Protein AF-J5JAX1-F1 (afdb_monomer)

pLDDT: mean 74.14, std 17.65, range [27.25, 94.75]

Sequence (200 aa):
MTKVYQEEYRRRMHNEELERQLNGMVIEEKTEPAVEHQLPERSSLQNILCDFRTDMSLKDITARKIRAIDIMVRLAACREVRQPRATPSQEASRESSPEMAESKLVLKPEPFENFPLLLGKTQCIFCVGDVRLTRAARMRKFKRVSHMMDHVENVHLRHEKGNARFVCRHPECQHLGDFLTSLDHFKNHVQTVHGVKLRE

Radius of gyration: 25.81 Å; Cα contacts (8 Å, |Δi|>4): 141; chains: 1; bounding box: 70×49×59 Å

Mean predicted aligned error: 16.44 Å

Secondary structure (DSSP, 8-state):
--HHHHHHHHHHHHHHHHHHHHTT------PPPP---SSHHHHHHHHHHS-------HHHHHHHHHHHHHHHHHHHHS-----------------------------PPPP-----SS--TTB-HHHHH-TTS-HHHHTPBPSSHHHHHHHIIIIIITT--S---B---STTTGGG-S-B-SHHHHHHHHHHHH------

Solvent-accessible surface area (backbone atoms only — not comparable to full-atom values): 12651 Å² total; per-residue (Å²): 137,55,71,67,58,56,53,53,50,53,52,45,69,63,42,54,59,55,51,39,59,74,70,64,57,78,74,78,80,71,77,76,76,83,83,82,61,94,46,69,48,52,51,54,41,46,61,58,73,72,52,79,81,77,94,63,55,75,66,56,53,49,53,50,52,51,53,48,50,57,35,50,55,54,44,69,59,42,52,86,76,84,68,80,77,74,74,84,72,88,77,78,90,77,92,75,86,80,86,85,78,90,73,84,88,73,84,66,84,76,71,86,78,84,70,68,65,64,44,57,70,26,45,47,65,65,43,53,28,35,83,34,37,50,71,70,63,20,68,41,70,43,98,39,50,66,62,34,49,54,43,44,46,64,71,67,46,66,80,62,78,86,78,71,78,42,56,59,48,35,79,90,42,48,85,61,48,78,72,30,90,41,72,65,52,40,45,49,46,38,31,73,61,22,54,32,82,69,84,132

Organism: Beauveria bassiana (strain ARSEF 2860) (NCBI:txid655819)

Structure (mmCIF, N/CA/C/O backbone):
data_AF-J5JAX1-F1
#
_entry.id   AF-J5JAX1-F1
#
loop_
_atom_site.group_PDB
_atom_site.id
_atom_site.type_symbol
_atom_site.label_atom_id
_atom_site.label_alt_id
_atom_site.label_comp_id
_atom_site.label_asym_id
_atom_site.label_entity_id
_atom_site.label_seq_id
_atom_site.pdbx_PDB_ins_code
_atom_site.Cartn_x
_atom_site.Cartn_y
_atom_site.Cartn_z
_atom_site.occupancy
_atom_site.B_iso_or_equiv
_atom_site.auth_seq_id
_atom_site.auth_comp_id
_atom_site.auth_asym_id
_atom_site.auth_atom_id
_atom_site.pdbx_PDB_model_num
ATOM 1 N N . MET A 1 1 ? 42.105 -8.609 25.574 1.00 56.97 1 MET A N 1
ATOM 2 C CA . MET A 1 1 ? 42.322 -8.242 24.156 1.00 56.97 1 MET A CA 1
ATOM 3 C C . MET A 1 1 ? 43.360 -7.130 24.100 1.00 56.97 1 MET A C 1
ATOM 5 O O . MET A 1 1 ? 43.046 -5.998 24.439 1.00 56.97 1 MET A O 1
ATOM 9 N N . THR A 1 2 ? 44.610 -7.464 23.791 1.00 81.56 2 THR A N 1
ATOM 10 C CA . THR A 1 2 ? 45.756 -6.536 23.754 1.00 81.56 2 THR A CA 1
ATOM 11 C C . THR A 1 2 ? 45.801 -5.758 22.434 1.00 81.56 2 THR A C 1
ATOM 13 O O . THR A 1 2 ? 45.350 -6.259 21.407 1.00 81.56 2 THR A O 1
ATOM 16 N N . LYS A 1 3 ? 46.352 -4.534 22.438 1.00 82.56 3 LYS A N 1
ATOM 17 C CA . LYS A 1 3 ? 46.471 -3.688 21.228 1.00 82.56 3 LYS A CA 1
ATOM 18 C C . LYS A 1 3 ? 47.211 -4.393 20.083 1.00 82.56 3 LYS A C 1
ATOM 20 O O . LYS A 1 3 ? 46.781 -4.303 18.941 1.00 82.56 3 LYS A O 1
ATOM 25 N N . VAL A 1 4 ? 48.233 -5.178 20.423 1.00 84.00 4 VAL A N 1
ATOM 26 C CA . VAL A 1 4 ? 49.004 -6.013 19.487 1.00 84.00 4 VAL A CA 1
ATOM 27 C C . VAL A 1 4 ? 48.097 -6.982 18.722 1.00 84.00 4 VAL A C 1
ATOM 29 O O . VAL A 1 4 ? 48.119 -7.014 17.498 1.00 84.00 4 VA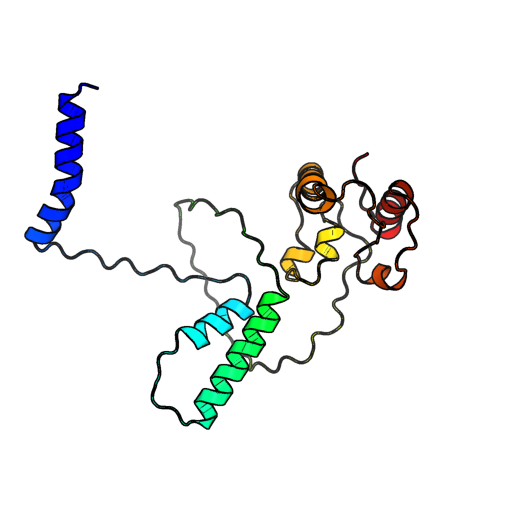L A O 1
ATOM 32 N N . TYR A 1 5 ? 47.200 -7.678 19.427 1.00 84.00 5 TYR A N 1
ATOM 33 C CA . TYR A 1 5 ? 46.251 -8.603 18.804 1.00 84.00 5 TYR A CA 1
ATOM 34 C C . TYR A 1 5 ? 45.292 -7.893 17.834 1.00 84.00 5 TYR A C 1
ATOM 36 O O . TYR A 1 5 ? 44.957 -8.427 16.781 1.00 84.00 5 TYR A O 1
ATOM 44 N N . GLN A 1 6 ? 44.850 -6.673 18.161 1.00 82.38 6 GLN A N 1
ATOM 45 C CA . GLN A 1 6 ? 43.966 -5.898 17.282 1.00 82.38 6 GLN A CA 1
ATOM 46 C C . GLN A 1 6 ? 44.678 -5.441 16.005 1.00 82.38 6 GLN A C 1
ATOM 48 O O . GLN A 1 6 ? 44.071 -5.438 14.935 1.00 82.38 6 GLN A O 1
ATOM 53 N N . GLU A 1 7 ? 45.947 -5.052 16.104 1.00 85.06 7 GLU A N 1
ATOM 54 C CA . GLU A 1 7 ? 46.754 -4.643 14.952 1.00 85.06 7 GLU A CA 1
ATOM 55 C C . GLU A 1 7 ? 47.091 -5.828 14.044 1.00 85.06 7 GLU A C 1
ATOM 57 O O . GLU A 1 7 ? 46.925 -5.729 12.827 1.00 85.06 7 GLU A O 1
ATOM 62 N N . GLU A 1 8 ? 47.467 -6.970 14.619 1.00 84.69 8 GLU A N 1
ATOM 63 C CA . GLU A 1 8 ? 47.686 -8.215 13.876 1.00 84.69 8 GLU A CA 1
ATOM 64 C C . GLU A 1 8 ? 46.409 -8.691 13.181 1.00 84.69 8 GLU A C 1
ATOM 66 O O . GLU A 1 8 ? 46.440 -9.066 12.010 1.00 84.69 8 GLU A O 1
ATOM 71 N N . TYR A 1 9 ? 45.265 -8.622 13.866 1.00 81.56 9 TYR A N 1
ATOM 72 C CA . TYR A 1 9 ? 43.974 -8.970 13.279 1.00 81.56 9 TYR A CA 1
ATOM 73 C C . TYR A 1 9 ? 43.612 -8.059 12.097 1.00 81.56 9 TYR A C 1
ATOM 75 O O . TYR A 1 9 ? 43.197 -8.549 11.049 1.00 81.56 9 TYR A O 1
ATOM 83 N N . ARG A 1 10 ? 43.814 -6.738 12.223 1.00 82.38 10 ARG A N 1
ATOM 84 C CA . ARG A 1 10 ? 43.559 -5.785 11.128 1.00 82.38 10 ARG A CA 1
ATOM 85 C C . ARG A 1 10 ? 44.456 -6.037 9.917 1.00 82.38 10 ARG A C 1
ATOM 87 O O . ARG A 1 10 ? 43.963 -5.975 8.795 1.00 82.38 10 ARG A O 1
ATOM 94 N N . ARG A 1 11 ? 45.743 -6.336 10.134 1.00 82.69 11 ARG A N 1
ATOM 95 C CA . ARG A 1 11 ? 46.676 -6.676 9.046 1.00 82.69 11 ARG A CA 1
ATOM 96 C C . ARG A 1 11 ? 46.251 -7.950 8.324 1.00 82.69 11 ARG A C 1
ATOM 98 O O . ARG A 1 11 ? 46.216 -7.962 7.100 1.00 82.69 11 ARG A O 1
ATOM 105 N N . ARG A 1 12 ? 45.874 -8.988 9.073 1.00 82.81 12 ARG A N 1
ATOM 106 C CA . ARG A 1 12 ? 45.444 -10.276 8.513 1.00 82.81 12 ARG A CA 1
ATOM 107 C C . ARG A 1 12 ? 44.179 -10.140 7.666 1.00 82.81 12 ARG A C 1
ATOM 109 O O . ARG A 1 12 ? 44.199 -10.494 6.498 1.00 82.81 12 ARG A O 1
ATOM 116 N N . MET A 1 13 ? 43.136 -9.507 8.210 1.00 76.12 13 MET A N 1
ATOM 117 C CA . MET A 1 13 ? 41.867 -9.285 7.501 1.00 76.12 13 MET A CA 1
ATOM 118 C C . MET A 1 13 ? 42.042 -8.535 6.173 1.00 76.12 13 MET A C 1
ATOM 120 O O . MET A 1 13 ? 41.298 -8.780 5.229 1.00 76.12 13 MET A O 1
ATOM 124 N N . HIS A 1 14 ? 42.998 -7.604 6.100 1.00 71.50 14 HIS A N 1
ATOM 125 C CA . HIS A 1 14 ? 43.229 -6.811 4.893 1.00 71.50 14 HIS A CA 1
ATOM 126 C C . HIS A 1 14 ? 44.142 -7.517 3.875 1.00 71.50 14 HIS A C 1
ATOM 128 O O . HIS A 1 14 ? 44.016 -7.274 2.674 1.00 71.50 14 HIS A O 1
ATOM 134 N N . ASN A 1 15 ? 45.040 -8.391 4.337 1.00 80.00 15 ASN A N 1
ATOM 135 C CA . ASN A 1 15 ? 45.958 -9.134 3.471 1.00 80.00 15 ASN A CA 1
ATOM 136 C C . ASN A 1 15 ? 45.375 -10.460 2.970 1.00 80.00 15 ASN A C 1
ATOM 138 O O . ASN A 1 15 ? 45.744 -10.893 1.888 1.00 80.00 15 ASN A O 1
ATOM 142 N N . GLU A 1 16 ? 44.430 -11.070 3.687 1.00 78.94 16 GLU A N 1
ATOM 143 C CA . GLU A 1 16 ? 43.831 -12.361 3.314 1.00 78.94 16 GLU A CA 1
ATOM 144 C C . GLU A 1 16 ? 43.138 -12.345 1.941 1.00 78.94 16 GLU A C 1
ATOM 146 O O . GLU A 1 16 ? 43.149 -13.346 1.227 1.00 78.94 16 GLU A O 1
ATOM 151 N N . GLU A 1 17 ? 42.510 -11.230 1.557 1.00 72.38 17 GLU A N 1
ATOM 152 C CA . GLU A 1 17 ? 41.883 -11.085 0.234 1.00 72.38 17 GLU A CA 1
ATOM 153 C C . GLU A 1 17 ? 42.930 -10.844 -0.867 1.00 72.38 17 GLU A C 1
ATOM 155 O O . GLU A 1 17 ? 42.842 -11.418 -1.949 1.00 72.38 17 GLU A O 1
ATOM 160 N N . LEU A 1 18 ? 43.964 -10.052 -0.564 1.00 75.12 18 LEU A N 1
ATOM 161 C CA . LEU A 1 18 ? 45.101 -9.781 -1.452 1.00 75.12 18 LEU A CA 1
ATOM 162 C C . LEU A 1 18 ? 45.898 -11.058 -1.755 1.00 75.12 18 LEU A C 1
ATOM 164 O O . LEU A 1 18 ? 46.231 -11.327 -2.906 1.00 75.12 18 LEU A O 1
ATOM 168 N N . GLU A 1 19 ? 46.156 -11.874 -0.735 1.00 79.06 19 GLU A N 1
ATOM 169 C CA . GLU A 1 19 ? 46.823 -13.170 -0.865 1.00 79.06 19 GLU A CA 1
ATOM 170 C C . GLU A 1 19 ? 45.963 -14.172 -1.646 1.00 79.06 19 GLU A C 1
ATOM 172 O O . GLU A 1 19 ? 46.489 -14.892 -2.493 1.00 79.06 19 GLU A O 1
ATOM 177 N N . ARG A 1 20 ? 44.636 -14.188 -1.443 1.00 76.38 20 ARG A N 1
ATOM 178 C CA . ARG A 1 20 ? 43.717 -15.019 -2.244 1.00 76.38 20 ARG A CA 1
ATOM 179 C C . ARG A 1 20 ? 43.754 -14.668 -3.732 1.00 76.38 20 ARG A C 1
ATOM 181 O O . ARG A 1 20 ? 43.805 -15.579 -4.559 1.00 76.38 20 ARG A O 1
ATOM 188 N N . GLN A 1 21 ? 43.778 -13.377 -4.066 1.00 74.56 21 GLN A N 1
ATOM 189 C CA . GLN A 1 21 ? 43.878 -12.905 -5.452 1.00 74.56 21 GLN A CA 1
ATOM 190 C C . GLN A 1 21 ? 45.243 -13.231 -6.079 1.00 74.56 21 GLN A C 1
ATOM 192 O O . GLN A 1 21 ? 45.291 -13.707 -7.212 1.00 74.56 21 GLN A O 1
ATOM 197 N N . LEU A 1 22 ? 46.346 -13.039 -5.343 1.00 79.44 22 LEU A N 1
ATOM 198 C CA . LEU A 1 22 ? 47.703 -13.366 -5.810 1.00 79.44 22 LEU A CA 1
ATOM 199 C C . LEU A 1 22 ? 47.913 -14.870 -6.028 1.00 79.44 22 LEU A C 1
ATOM 201 O O . LEU A 1 22 ? 48.594 -15.262 -6.972 1.00 79.44 22 LEU A O 1
ATOM 205 N N . ASN A 1 23 ? 47.299 -15.708 -5.190 1.00 83.50 23 ASN A N 1
ATOM 206 C CA . ASN A 1 23 ? 47.360 -17.166 -5.305 1.00 83.50 23 ASN A CA 1
ATOM 207 C C . ASN A 1 23 ? 46.428 -17.731 -6.394 1.00 83.50 23 ASN A C 1
ATOM 209 O O . ASN A 1 23 ? 46.334 -18.949 -6.540 1.00 83.50 23 ASN A O 1
ATOM 213 N N . GLY A 1 24 ? 45.728 -16.874 -7.148 1.00 71.69 24 GLY A N 1
ATOM 214 C CA . GLY A 1 24 ? 44.858 -17.291 -8.247 1.00 71.69 24 GLY A CA 1
ATOM 215 C C . GLY A 1 24 ? 43.662 -18.132 -7.800 1.00 71.69 24 GLY A C 1
ATOM 216 O O . GLY A 1 24 ? 43.135 -18.912 -8.593 1.00 71.69 24 GLY A O 1
ATOM 217 N N . MET A 1 25 ? 43.237 -18.012 -6.536 1.00 63.56 25 MET A N 1
ATOM 218 C CA . MET A 1 25 ? 42.054 -18.719 -6.058 1.00 63.56 25 MET A CA 1
ATOM 219 C C . MET A 1 25 ? 40.823 -18.168 -6.777 1.00 63.56 25 MET A C 1
ATOM 221 O O . MET A 1 25 ? 40.489 -16.991 -6.649 1.00 63.56 25 MET A O 1
ATOM 225 N N . VAL A 1 26 ? 40.156 -19.033 -7.540 1.00 62.50 26 VAL A N 1
ATOM 226 C CA . VAL A 1 26 ? 38.895 -18.716 -8.210 1.00 62.50 26 VAL A CA 1
ATOM 227 C C . VAL A 1 26 ? 37.882 -18.327 -7.138 1.00 62.50 26 VAL A C 1
ATOM 229 O O . VAL A 1 26 ? 37.567 -19.118 -6.249 1.00 62.50 26 VAL A O 1
ATOM 232 N N . ILE A 1 27 ? 37.400 -17.088 -7.202 1.00 65.12 27 ILE A N 1
ATOM 233 C CA . ILE A 1 27 ? 36.251 -16.651 -6.416 1.00 65.12 27 ILE A CA 1
ATOM 234 C C . ILE A 1 27 ? 35.090 -17.523 -6.885 1.00 65.12 27 ILE A C 1
ATOM 236 O O . ILE A 1 27 ? 34.723 -17.452 -8.057 1.00 65.12 27 ILE A O 1
ATOM 240 N N . GLU A 1 28 ? 34.546 -18.366 -6.004 1.00 65.75 28 GLU A N 1
ATOM 241 C CA . GLU A 1 28 ? 33.290 -19.058 -6.289 1.00 65.75 28 GLU A CA 1
ATOM 242 C C . GLU A 1 28 ? 32.278 -18.004 -6.728 1.00 65.75 28 GLU A C 1
ATOM 244 O O . GLU A 1 28 ? 31.955 -17.084 -5.966 1.00 65.75 28 GLU A O 1
ATOM 249 N N . GLU A 1 29 ? 31.836 -18.103 -7.981 1.00 63.41 29 GLU A N 1
ATOM 250 C CA . GLU A 1 29 ? 30.847 -17.211 -8.558 1.00 63.41 29 GLU A CA 1
ATOM 251 C C . GLU A 1 29 ? 29.550 -17.423 -7.779 1.00 63.41 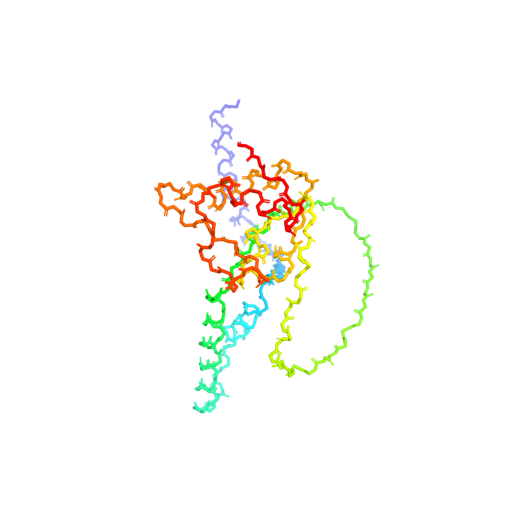29 GLU A C 1
ATOM 253 O O . GLU A 1 29 ? 28.782 -18.356 -8.015 1.00 63.41 29 GLU A O 1
ATOM 258 N N . LYS A 1 30 ? 29.352 -16.603 -6.743 1.00 64.75 30 LYS A N 1
ATOM 259 C CA . LYS A 1 30 ? 28.126 -16.617 -5.959 1.00 64.75 30 LYS A CA 1
ATOM 260 C C . LYS A 1 30 ? 27.014 -16.232 -6.913 1.00 64.75 30 LYS A C 1
ATOM 262 O O . LYS A 1 30 ? 26.921 -15.072 -7.302 1.00 64.75 30 LYS A O 1
ATOM 267 N N . THR A 1 31 ? 26.177 -17.203 -7.264 1.00 67.50 31 THR A N 1
ATOM 268 C CA . THR A 1 31 ? 24.952 -16.960 -8.021 1.00 67.50 31 THR A CA 1
ATOM 269 C C . THR A 1 31 ? 24.188 -15.836 -7.340 1.00 67.50 31 THR A C 1
ATOM 271 O O . THR A 1 31 ? 23.834 -15.951 -6.159 1.00 67.50 31 THR A O 1
ATOM 274 N N . GLU A 1 32 ? 23.982 -14.736 -8.061 1.00 68.12 32 GLU A N 1
ATOM 275 C CA . GLU A 1 32 ? 23.215 -13.618 -7.539 1.00 68.12 32 GLU A CA 1
ATOM 276 C C . GLU A 1 32 ? 21.815 -14.116 -7.159 1.00 68.12 32 GLU A C 1
ATOM 278 O O . GLU A 1 32 ? 21.180 -14.841 -7.933 1.00 68.12 32 GLU A O 1
ATOM 283 N N . PRO A 1 33 ? 21.322 -13.790 -5.955 1.00 68.81 33 PRO A N 1
ATOM 284 C CA . PRO A 1 33 ? 20.001 -14.229 -5.549 1.00 68.81 33 PRO A CA 1
ATOM 285 C C . PRO A 1 33 ? 18.959 -13.615 -6.483 1.00 68.81 33 PRO A C 1
ATOM 287 O O . PRO A 1 33 ? 18.947 -12.400 -6.692 1.00 68.81 33 PRO A O 1
ATOM 290 N N . ALA A 1 34 ? 18.058 -14.449 -7.002 1.00 70.56 34 ALA A N 1
ATOM 291 C CA . ALA A 1 34 ? 16.914 -13.981 -7.768 1.00 70.56 34 ALA A CA 1
ATOM 292 C C . ALA A 1 34 ? 16.115 -12.975 -6.921 1.00 70.56 34 ALA A C 1
ATOM 294 O O . ALA A 1 34 ? 15.628 -13.293 -5.832 1.00 70.56 34 ALA A O 1
ATOM 295 N N . VAL A 1 35 ? 16.024 -11.732 -7.395 1.00 73.12 35 VAL A N 1
ATOM 296 C CA . VAL A 1 35 ? 15.284 -10.675 -6.704 1.00 73.12 35 VAL A CA 1
ATOM 297 C C . VAL A 1 35 ? 13.809 -10.811 -7.062 1.00 73.12 35 VAL A C 1
ATOM 299 O O . VAL A 1 35 ? 13.366 -10.343 -8.106 1.00 73.12 35 VAL A O 1
ATOM 302 N N . GLU A 1 36 ? 13.030 -11.439 -6.186 1.00 77.12 36 GLU A N 1
ATOM 303 C CA . GLU A 1 36 ? 11.574 -11.467 -6.323 1.00 77.12 36 GLU A CA 1
ATOM 304 C C . GLU A 1 36 ? 10.958 -10.167 -5.793 1.00 77.12 36 GLU A C 1
ATOM 306 O O . GLU A 1 36 ? 11.053 -9.828 -4.608 1.00 77.12 36 GLU A O 1
ATOM 311 N N . HIS A 1 37 ? 10.310 -9.415 -6.682 1.00 79.94 37 HIS A N 1
ATOM 312 C CA . HIS A 1 37 ? 9.558 -8.228 -6.300 1.00 79.94 37 HIS A CA 1
ATOM 313 C C . HIS A 1 37 ? 8.133 -8.586 -5.863 1.00 79.94 37 HIS A C 1
ATOM 315 O O . HIS A 1 37 ? 7.454 -9.393 -6.489 1.00 79.94 37 HIS A O 1
ATOM 321 N N . GLN A 1 38 ? 7.648 -7.927 -4.804 1.00 79.19 38 GLN A N 1
ATOM 322 C CA . GLN A 1 38 ? 6.278 -8.114 -4.311 1.00 79.19 38 GLN A CA 1
ATOM 323 C C . GLN A 1 38 ? 5.222 -7.606 -5.307 1.00 79.19 38 GLN A C 1
ATOM 325 O O . GLN A 1 38 ? 4.111 -8.132 -5.347 1.00 79.19 38 GLN A O 1
ATOM 330 N N . LEU A 1 39 ? 5.545 -6.546 -6.055 1.00 81.12 39 LEU A N 1
ATOM 331 C CA . LEU A 1 39 ? 4.641 -5.936 -7.023 1.00 81.12 39 LEU A CA 1
ATOM 332 C C . LEU A 1 39 ? 4.939 -6.450 -8.435 1.00 81.12 39 LEU A C 1
ATOM 334 O O . LEU A 1 39 ? 6.076 -6.297 -8.897 1.00 81.12 39 LEU A O 1
ATOM 338 N N . PRO A 1 40 ? 3.935 -6.986 -9.152 1.00 82.69 40 PRO A N 1
ATOM 339 C CA . PRO A 1 40 ? 4.116 -7.445 -10.526 1.00 82.69 40 PRO A CA 1
ATOM 340 C C . PRO A 1 40 ? 4.506 -6.299 -11.469 1.00 82.69 40 PRO A C 1
ATOM 342 O O . PRO A 1 40 ? 5.234 -6.517 -12.440 1.00 82.69 40 PRO A O 1
ATOM 345 N N . GLU A 1 41 ? 4.086 -5.064 -11.173 1.00 86.38 41 GLU A N 1
ATOM 346 C CA . GLU A 1 41 ? 4.487 -3.862 -11.906 1.00 86.38 41 GLU A CA 1
ATOM 347 C C . GLU A 1 41 ? 6.002 -3.661 -11.849 1.00 86.38 41 GLU A C 1
ATOM 349 O O . GLU A 1 41 ? 6.613 -3.289 -12.848 1.00 86.38 41 GLU A O 1
ATOM 354 N N . ARG A 1 42 ? 6.634 -3.955 -10.707 1.00 87.19 42 ARG A N 1
ATOM 355 C CA . ARG A 1 42 ? 8.078 -3.794 -10.546 1.00 87.19 42 ARG A CA 1
ATOM 356 C C . ARG A 1 42 ? 8.864 -4.859 -11.297 1.00 87.19 42 ARG A C 1
ATOM 358 O O . ARG A 1 42 ? 9.817 -4.503 -11.982 1.00 87.19 42 ARG A O 1
ATOM 365 N N . SER A 1 43 ? 8.434 -6.120 -11.236 1.00 88.50 43 SER A N 1
ATOM 366 C CA . SER A 1 43 ? 9.018 -7.196 -12.051 1.00 88.50 43 SER A CA 1
ATOM 367 C C . SER A 1 43 ? 8.894 -6.882 -13.544 1.00 88.50 43 SER A C 1
ATOM 369 O O . SER A 1 43 ? 9.848 -7.014 -14.306 1.00 88.50 43 SER A O 1
ATOM 371 N N . SER A 1 44 ? 7.731 -6.374 -13.962 1.00 88.12 44 SER A N 1
ATOM 372 C CA . SER A 1 44 ? 7.493 -5.970 -15.352 1.00 88.12 44 SER A CA 1
ATOM 373 C C . SER A 1 44 ? 8.386 -4.801 -15.776 1.00 88.12 44 SER A C 1
ATOM 375 O O . SER A 1 44 ? 8.901 -4.794 -16.893 1.00 88.12 44 SER A O 1
ATOM 377 N N . LEU A 1 45 ? 8.591 -3.816 -14.896 1.00 92.44 45 LEU A N 1
ATOM 378 C CA . LEU A 1 45 ? 9.470 -2.679 -15.163 1.00 92.44 45 LEU A CA 1
ATOM 379 C C . 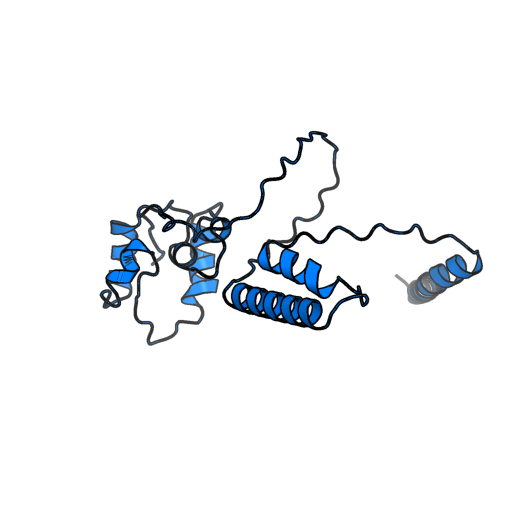LEU A 1 45 ? 10.939 -3.104 -15.240 1.00 92.44 45 LEU A C 1
ATOM 381 O O . LEU A 1 45 ? 11.644 -2.654 -16.139 1.00 92.44 45 LEU A O 1
ATOM 385 N N . GLN A 1 46 ? 11.385 -3.984 -14.341 1.00 91.00 46 GLN A N 1
ATOM 386 C CA . GLN A 1 46 ? 12.736 -4.546 -14.357 1.00 91.00 46 GLN A CA 1
ATOM 387 C C . GLN A 1 46 ? 13.026 -5.220 -15.699 1.00 91.00 46 GLN A C 1
ATOM 389 O O . GLN A 1 46 ? 14.034 -4.904 -16.321 1.00 91.00 46 GLN A O 1
ATOM 394 N N . ASN A 1 47 ? 12.109 -6.055 -16.198 1.00 90.44 47 ASN A N 1
ATOM 395 C CA . ASN A 1 47 ? 12.266 -6.714 -17.497 1.00 90.44 47 ASN A CA 1
ATOM 396 C C . ASN A 1 47 ? 12.452 -5.720 -18.653 1.00 90.44 47 ASN A C 1
ATOM 398 O O . ASN A 1 47 ? 13.147 -6.026 -19.612 1.00 90.44 47 ASN A O 1
ATOM 402 N N . ILE A 1 48 ? 11.847 -4.531 -18.575 1.00 91.75 48 ILE A N 1
ATOM 4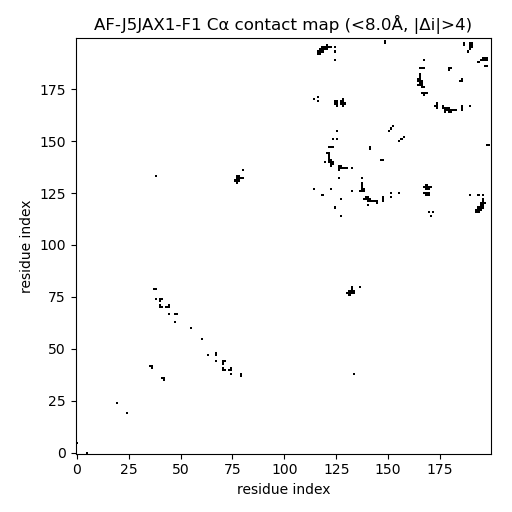03 C CA . ILE A 1 48 ? 12.001 -3.497 -19.605 1.00 91.75 48 ILE A CA 1
ATOM 404 C C . ILE A 1 48 ? 13.304 -2.709 -19.431 1.00 91.75 48 ILE A C 1
ATOM 406 O O . ILE A 1 48 ? 13.947 -2.382 -20.425 1.00 91.75 48 ILE A O 1
ATOM 410 N N . LEU A 1 49 ? 13.679 -2.369 -18.195 1.00 90.19 49 LEU A N 1
ATOM 411 C CA . LEU A 1 49 ? 14.871 -1.562 -17.908 1.00 90.19 49 LEU A CA 1
ATOM 412 C C . LEU A 1 49 ? 16.175 -2.358 -18.042 1.00 90.19 49 LEU A C 1
ATOM 414 O O . LEU A 1 49 ? 17.201 -1.779 -18.387 1.00 90.19 49 LEU A O 1
ATOM 418 N N . CYS A 1 50 ? 16.130 -3.663 -17.780 1.00 89.69 50 CYS A N 1
ATOM 419 C CA . CYS A 1 50 ? 17.262 -4.579 -17.917 1.00 89.69 50 CYS A CA 1
ATOM 420 C C . CYS A 1 50 ? 17.371 -5.195 -19.322 1.00 89.69 50 CYS A C 1
ATOM 422 O O . CYS A 1 50 ? 18.285 -5.975 -19.577 1.00 89.69 50 CYS A O 1
ATOM 424 N N . ASP A 1 51 ? 16.462 -4.860 -20.241 1.00 88.81 51 ASP A N 1
ATOM 425 C CA . ASP A 1 51 ? 16.562 -5.255 -21.644 1.00 88.81 51 ASP A CA 1
ATOM 426 C C . ASP A 1 51 ? 17.452 -4.262 -22.408 1.00 88.81 51 ASP A C 1
ATOM 428 O O . ASP A 1 51 ? 17.009 -3.201 -22.858 1.00 88.81 51 ASP A O 1
ATOM 432 N N . PHE A 1 52 ? 18.730 -4.620 -22.545 1.00 88.56 52 PHE A N 1
ATOM 433 C CA . PHE A 1 52 ? 19.758 -3.808 -23.207 1.00 88.56 52 PHE A CA 1
ATOM 434 C C . PHE A 1 52 ? 19.836 -4.011 -24.721 1.00 88.56 52 PHE A C 1
ATOM 436 O O . PHE A 1 52 ? 20.781 -3.542 -25.359 1.00 88.56 52 PHE A O 1
ATOM 443 N N . ARG A 1 53 ? 18.869 -4.708 -25.323 1.00 89.06 53 ARG A N 1
ATOM 444 C CA . ARG A 1 53 ? 18.826 -4.870 -26.774 1.00 89.06 53 ARG A CA 1
ATOM 445 C C . ARG A 1 53 ? 18.778 -3.511 -27.471 1.00 89.06 53 ARG A C 1
ATOM 447 O O . ARG A 1 53 ? 17.953 -2.653 -27.147 1.00 89.06 53 ARG A O 1
ATOM 454 N N . THR A 1 54 ? 19.648 -3.333 -28.458 1.00 80.94 54 THR A N 1
ATOM 455 C CA . THR A 1 54 ? 19.764 -2.113 -29.274 1.00 80.94 54 THR A CA 1
ATOM 456 C C . THR A 1 54 ? 19.272 -2.316 -30.709 1.00 80.94 54 THR A C 1
ATOM 458 O O . THR A 1 54 ? 19.061 -1.346 -31.433 1.00 80.94 54 THR A O 1
ATOM 461 N N . ASP A 1 55 ? 19.016 -3.564 -31.101 1.00 88.56 55 ASP A N 1
ATOM 462 C CA . ASP A 1 55 ? 18.581 -4.018 -32.422 1.00 88.56 55 ASP A CA 1
ATOM 463 C C . ASP A 1 55 ? 17.071 -3.818 -32.650 1.00 88.56 55 ASP A C 1
ATOM 465 O O . ASP A 1 55 ? 16.332 -4.758 -32.927 1.00 88.56 55 ASP A O 1
ATOM 469 N N . MET A 1 56 ? 16.579 -2.585 -32.510 1.00 88.44 56 MET A N 1
ATOM 470 C CA . MET A 1 56 ? 15.149 -2.289 -32.651 1.00 88.44 56 MET A CA 1
ATOM 471 C C . MET A 1 56 ? 14.832 -1.132 -33.570 1.00 88.44 56 MET A C 1
ATOM 473 O O . MET A 1 56 ? 15.574 -0.159 -33.687 1.00 88.44 56 MET A O 1
ATOM 477 N N . SER A 1 57 ? 13.646 -1.216 -34.170 1.00 93.94 57 SER A N 1
ATOM 478 C CA . SER A 1 57 ? 13.095 -0.107 -34.927 1.00 93.94 57 SER A CA 1
ATOM 479 C C . SER A 1 57 ? 12.751 1.070 -34.004 1.00 93.94 57 SER A C 1
ATOM 481 O O . SER A 1 57 ? 12.430 0.907 -32.824 1.00 93.94 57 SER A O 1
ATOM 483 N N . LEU A 1 58 ? 12.733 2.283 -34.565 1.00 92.12 58 LEU A N 1
ATOM 484 C CA . LEU A 1 58 ? 12.273 3.492 -33.867 1.00 92.12 58 LEU A CA 1
ATOM 485 C C . LEU A 1 58 ? 10.868 3.330 -33.261 1.00 92.12 58 LEU A C 1
ATOM 487 O O . LEU A 1 58 ? 10.592 3.860 -32.180 1.00 92.12 58 LEU A O 1
ATOM 491 N N . LYS A 1 59 ? 9.988 2.575 -33.932 1.00 94.75 59 LYS A N 1
ATOM 492 C CA . LYS A 1 59 ? 8.629 2.291 -33.451 1.00 94.75 59 LYS A CA 1
ATOM 493 C C . LYS A 1 59 ? 8.663 1.417 -32.200 1.00 94.75 59 LYS A C 1
ATOM 495 O O . LYS A 1 59 ? 7.997 1.746 -31.222 1.00 94.75 59 LYS A O 1
ATOM 500 N N . ASP A 1 60 ? 9.484 0.370 -32.195 1.00 92.62 60 ASP A N 1
ATOM 501 C CA . ASP A 1 60 ? 9.599 -0.551 -31.060 1.00 92.62 60 ASP A CA 1
ATOM 502 C C . ASP A 1 60 ? 10.242 0.119 -29.845 1.00 92.62 60 ASP A C 1
ATOM 504 O O . ASP A 1 60 ? 9.778 -0.065 -28.719 1.00 92.62 60 ASP A O 1
ATOM 508 N N . ILE A 1 61 ? 11.247 0.974 -30.071 1.00 91.69 61 ILE A N 1
ATOM 509 C CA . ILE A 1 61 ? 11.859 1.800 -29.019 1.00 91.69 61 ILE A CA 1
ATOM 510 C C . ILE A 1 61 ? 10.809 2.723 -28.396 1.00 91.69 61 ILE A C 1
ATOM 512 O O . ILE A 1 61 ? 10.705 2.819 -27.172 1.00 91.69 61 ILE A O 1
ATOM 516 N N . THR A 1 62 ? 10.009 3.390 -29.230 1.00 93.69 62 THR A N 1
ATOM 517 C CA . THR A 1 62 ? 8.941 4.281 -28.760 1.00 93.69 62 THR A CA 1
ATOM 518 C C . THR A 1 62 ? 7.897 3.507 -27.961 1.00 93.69 62 THR A C 1
ATOM 520 O O . THR A 1 62 ? 7.562 3.899 -26.844 1.00 93.69 62 THR A O 1
ATOM 523 N N . ALA A 1 63 ? 7.446 2.361 -28.473 1.00 93.38 63 ALA A N 1
ATOM 524 C CA . ALA A 1 63 ? 6.492 1.504 -27.784 1.00 93.38 63 ALA A CA 1
ATOM 525 C C . ALA A 1 63 ? 7.044 0.986 -26.446 1.00 93.38 63 ALA A C 1
ATOM 527 O O . ALA A 1 63 ? 6.320 0.973 -25.451 1.00 93.38 63 ALA A O 1
ATOM 528 N N . ARG A 1 64 ? 8.329 0.604 -26.383 1.00 93.50 64 ARG A N 1
ATOM 529 C CA . ARG A 1 64 ? 8.987 0.209 -25.129 1.00 93.50 64 ARG A CA 1
ATOM 530 C C . ARG A 1 64 ? 8.962 1.345 -24.109 1.00 93.50 64 ARG A C 1
ATOM 532 O O . ARG A 1 64 ? 8.613 1.100 -22.958 1.00 93.50 64 ARG A O 1
ATOM 539 N N . LYS A 1 65 ? 9.300 2.571 -24.521 1.00 93.56 65 LYS A N 1
ATOM 540 C CA . LYS A 1 65 ? 9.289 3.748 -23.637 1.00 93.56 65 LYS A CA 1
ATOM 541 C C . LYS A 1 65 ? 7.893 4.039 -23.093 1.00 93.56 65 LYS A C 1
ATOM 543 O O . LYS A 1 65 ? 7.758 4.236 -21.891 1.00 93.56 65 LYS A O 1
ATOM 548 N N . ILE A 1 66 ? 6.869 4.007 -23.948 1.00 94.62 66 ILE A N 1
ATOM 549 C CA . ILE A 1 66 ? 5.472 4.195 -23.527 1.00 94.62 66 ILE A CA 1
ATOM 550 C C . ILE A 1 66 ? 5.094 3.140 -22.483 1.00 94.62 66 ILE A C 1
ATOM 552 O O . ILE A 1 66 ? 4.675 3.497 -21.386 1.00 94.62 66 ILE A O 1
ATOM 556 N N . ARG A 1 67 ? 5.360 1.854 -22.758 1.00 93.75 67 ARG A N 1
ATOM 557 C CA . ARG A 1 67 ? 5.084 0.773 -21.797 1.00 93.75 67 ARG A CA 1
ATOM 558 C C . ARG A 1 67 ? 5.807 0.973 -20.463 1.00 93.75 67 ARG A C 1
ATOM 560 O O . ARG A 1 67 ? 5.208 0.739 -19.418 1.00 93.75 67 ARG A O 1
ATOM 567 N N . ALA A 1 68 ? 7.073 1.398 -20.486 1.00 94.00 68 ALA A N 1
ATOM 568 C CA . ALA A 1 68 ? 7.833 1.674 -19.268 1.00 94.00 68 ALA A CA 1
ATOM 569 C C . ALA A 1 68 ? 7.180 2.790 -18.439 1.00 94.00 68 ALA A C 1
ATOM 571 O O . ALA A 1 68 ? 7.003 2.623 -17.235 1.00 94.00 68 ALA A O 1
ATOM 572 N N . ILE A 1 69 ? 6.770 3.887 -19.084 1.00 93.69 69 ILE A N 1
ATOM 573 C CA . ILE A 1 69 ? 6.084 5.010 -18.431 1.00 93.69 69 ILE A CA 1
ATOM 574 C C . ILE A 1 69 ? 4.745 4.553 -17.846 1.00 93.69 69 ILE A C 1
ATOM 576 O O . ILE A 1 69 ? 4.487 4.804 -16.672 1.00 93.69 69 ILE A O 1
ATOM 580 N N . ASP A 1 70 ? 3.929 3.822 -18.606 1.00 91.69 70 ASP A N 1
ATOM 581 C CA . ASP A 1 70 ? 2.634 3.319 -18.129 1.00 91.69 70 ASP A CA 1
ATOM 582 C C . ASP A 1 70 ? 2.787 2.406 -16.905 1.00 91.69 70 ASP A C 1
ATOM 584 O O . ASP A 1 70 ? 1.985 2.446 -15.969 1.00 91.69 70 ASP A O 1
ATOM 588 N N . ILE A 1 71 ? 3.827 1.565 -16.889 1.00 91.44 71 ILE A N 1
ATOM 589 C CA . ILE A 1 71 ? 4.147 0.722 -15.733 1.00 91.44 71 ILE A CA 1
ATOM 590 C C . ILE A 1 71 ? 4.644 1.574 -14.562 1.00 91.44 71 ILE A C 1
ATOM 592 O O . ILE A 1 71 ? 4.212 1.344 -13.437 1.00 91.44 71 ILE A O 1
ATOM 596 N N . MET A 1 72 ? 5.498 2.573 -14.798 1.00 90.69 72 MET A N 1
ATOM 597 C CA . MET A 1 72 ? 5.968 3.489 -13.753 1.00 90.69 72 MET A CA 1
ATOM 598 C C . MET A 1 72 ? 4.819 4.273 -13.110 1.00 90.69 72 MET A C 1
ATOM 600 O O . MET A 1 72 ? 4.791 4.410 -11.889 1.00 90.69 72 MET A O 1
ATOM 604 N N . VAL A 1 73 ? 3.849 4.741 -13.901 1.00 88.38 73 VAL A N 1
ATOM 605 C CA . VAL A 1 73 ? 2.651 5.433 -13.403 1.00 88.38 73 VAL A CA 1
ATOM 606 C C . VAL A 1 73 ? 1.811 4.499 -12.531 1.00 88.38 73 VAL A C 1
ATOM 608 O O . VAL A 1 73 ? 1.431 4.876 -11.422 1.00 88.38 73 VAL A O 1
ATOM 611 N N . ARG A 1 74 ? 1.571 3.260 -12.981 1.00 84.88 74 ARG A N 1
ATOM 612 C CA . ARG A 1 74 ? 0.868 2.251 -12.170 1.00 84.88 74 ARG A CA 1
ATOM 613 C C . ARG A 1 74 ? 1.620 1.932 -10.880 1.00 84.88 74 ARG A C 1
ATOM 615 O O . ARG A 1 74 ? 1.023 1.941 -9.810 1.00 84.88 74 ARG A O 1
ATOM 622 N N . LEU A 1 75 ? 2.935 1.742 -10.960 1.00 86.69 75 LEU A N 1
ATOM 623 C CA . LEU A 1 75 ? 3.784 1.474 -9.801 1.00 86.69 75 LEU A CA 1
ATOM 624 C C . LEU A 1 75 ? 3.754 2.629 -8.788 1.00 86.69 75 LEU A C 1
ATOM 626 O O . LEU A 1 75 ? 3.725 2.376 -7.588 1.00 86.69 75 LEU A O 1
ATOM 630 N N . ALA A 1 76 ? 3.719 3.884 -9.250 1.00 83.19 76 ALA A N 1
ATOM 631 C CA . ALA A 1 76 ? 3.624 5.061 -8.385 1.00 83.19 76 ALA A CA 1
ATOM 632 C C . ALA A 1 76 ? 2.291 5.133 -7.616 1.00 83.19 76 ALA A C 1
ATOM 634 O O . ALA A 1 76 ? 2.245 5.648 -6.493 1.00 83.19 76 ALA A O 1
ATOM 635 N N . ALA A 1 77 ? 1.213 4.594 -8.193 1.00 78.50 77 ALA A N 1
ATOM 636 C CA . ALA A 1 77 ? -0.062 4.450 -7.500 1.00 78.50 77 ALA A CA 1
ATOM 637 C C . ALA A 1 77 ? -0.004 3.363 -6.413 1.00 78.50 77 ALA A C 1
ATOM 639 O O . ALA A 1 77 ? -0.673 3.488 -5.387 1.00 78.50 77 ALA A O 1
ATOM 640 N N . CYS A 1 78 ? 0.835 2.341 -6.582 1.00 79.06 78 CYS A N 1
ATOM 641 C CA . CYS A 1 78 ? 1.001 1.250 -5.628 1.00 79.06 78 CYS A CA 1
ATOM 642 C C . CYS A 1 78 ? 1.950 1.602 -4.465 1.00 79.06 78 CYS A C 1
ATOM 644 O O . CYS A 1 78 ? 2.755 2.534 -4.511 1.00 79.06 78 CYS A O 1
ATOM 646 N N . ARG A 1 79 ? 1.861 0.835 -3.376 1.00 76.75 79 ARG A N 1
ATOM 647 C CA . ARG A 1 79 ? 2.773 0.906 -2.232 1.00 76.75 79 ARG A CA 1
ATOM 648 C C . ARG A 1 79 ? 3.273 -0.489 -1.876 1.00 76.75 79 ARG A C 1
ATOM 650 O O . ARG A 1 79 ? 2.496 -1.359 -1.489 1.00 76.75 79 ARG A O 1
ATOM 657 N N . GLU A 1 80 ? 4.589 -0.670 -1.939 1.00 76.12 80 GLU A N 1
ATOM 658 C CA . GLU A 1 80 ? 5.250 -1.883 -1.455 1.00 76.12 80 GLU A CA 1
ATOM 659 C C . GLU A 1 80 ? 5.232 -1.932 0.069 1.00 76.12 80 GLU A C 1
ATOM 661 O O . GLU A 1 80 ? 5.587 -0.967 0.756 1.00 76.12 80 GLU A O 1
ATOM 666 N N . VAL A 1 81 ? 4.845 -3.083 0.612 1.00 70.69 81 VAL A N 1
ATOM 667 C CA . VAL A 1 81 ? 4.939 -3.339 2.044 1.00 70.69 81 VAL A CA 1
ATOM 668 C C . VAL A 1 81 ? 6.211 -4.131 2.260 1.00 70.69 81 VAL A C 1
ATOM 670 O O . VAL A 1 81 ? 6.255 -5.327 1.982 1.00 70.69 81 VAL A O 1
ATOM 673 N N . ARG A 1 82 ? 7.248 -3.471 2.786 1.00 61.47 82 ARG A N 1
ATOM 674 C CA . ARG A 1 82 ? 8.483 -4.154 3.182 1.00 61.47 82 ARG A CA 1
ATOM 675 C C . ARG A 1 82 ? 8.122 -5.232 4.203 1.00 61.47 82 ARG A C 1
ATOM 677 O O . ARG A 1 82 ? 7.777 -4.918 5.343 1.00 61.47 82 ARG A O 1
ATOM 684 N N . GLN A 1 83 ? 8.164 -6.497 3.793 1.00 56.62 83 GLN A N 1
ATOM 685 C CA . GLN A 1 83 ? 8.027 -7.587 4.745 1.00 56.62 83 GLN A CA 1
ATOM 686 C C . GLN A 1 83 ? 9.241 -7.556 5.683 1.00 56.62 83 GLN A C 1
ATOM 688 O O . GLN A 1 83 ? 10.352 -7.248 5.232 1.00 56.62 83 GLN A O 1
ATOM 693 N N . PRO A 1 84 ? 9.064 -7.842 6.985 1.00 47.12 84 PRO A N 1
ATOM 694 C CA . PRO A 1 84 ? 10.197 -8.120 7.850 1.00 47.12 84 PRO A CA 1
ATOM 695 C C . PRO A 1 84 ? 11.023 -9.213 7.181 1.00 47.12 84 PRO A C 1
ATOM 697 O O . PRO A 1 84 ? 10.479 -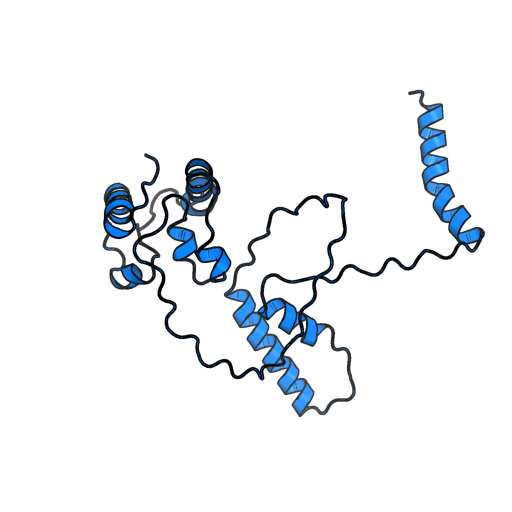10.263 6.843 1.00 47.12 84 PRO A O 1
ATOM 700 N N . ARG A 1 85 ? 12.308 -8.938 6.933 1.00 44.03 85 ARG A N 1
ATOM 701 C CA . ARG A 1 85 ? 13.232 -9.912 6.352 1.00 44.03 85 ARG A CA 1
ATOM 702 C C . ARG A 1 85 ? 13.155 -11.154 7.233 1.00 44.03 85 ARG A C 1
ATOM 704 O O . ARG A 1 85 ? 13.547 -11.082 8.396 1.00 44.03 85 ARG A O 1
ATOM 711 N N . ALA A 1 86 ? 12.600 -12.248 6.714 1.00 46.41 86 ALA A N 1
ATOM 712 C CA . ALA A 1 86 ? 12.736 -13.530 7.377 1.00 46.41 86 ALA A CA 1
ATOM 713 C C . ALA A 1 86 ? 14.243 -13.764 7.491 1.00 46.41 86 ALA A C 1
ATOM 715 O O . ALA A 1 86 ? 14.960 -13.747 6.488 1.00 46.41 86 ALA A O 1
ATOM 716 N N . THR A 1 87 ? 14.746 -13.848 8.719 1.00 37.31 87 THR A N 1
ATOM 717 C CA . THR A 1 87 ? 16.096 -14.348 8.960 1.00 37.31 87 THR A CA 1
ATOM 718 C C . THR A 1 87 ? 16.194 -15.690 8.242 1.00 37.31 87 THR A C 1
ATOM 720 O O . THR A 1 87 ? 15.282 -16.499 8.434 1.00 37.31 87 THR A O 1
ATOM 723 N N . PRO A 1 88 ? 17.215 -15.933 7.402 1.00 39.59 88 PRO A N 1
ATOM 724 C CA . PRO A 1 88 ? 17.365 -17.228 6.766 1.00 39.59 88 PRO A CA 1
ATOM 725 C C . PRO A 1 88 ? 17.558 -18.246 7.887 1.00 39.59 88 PRO A C 1
ATOM 727 O O . PRO A 1 88 ? 18.606 -18.279 8.528 1.00 39.59 88 PRO A O 1
ATOM 730 N N . SER A 1 89 ? 16.514 -19.016 8.182 1.00 34.31 89 SER A N 1
ATOM 731 C CA . SER A 1 89 ? 16.671 -20.236 8.951 1.00 34.31 89 SER A CA 1
ATOM 732 C C . SER A 1 89 ? 17.378 -21.186 8.002 1.00 34.31 89 SER A C 1
ATOM 734 O O . SER A 1 89 ? 16.797 -21.605 7.001 1.00 34.31 89 SER A O 1
ATOM 736 N N . GLN A 1 90 ? 18.650 -21.471 8.271 1.00 40.97 90 GLN A N 1
ATOM 737 C CA . GLN A 1 90 ? 19.225 -22.724 7.812 1.00 40.97 90 GLN A CA 1
ATOM 738 C C . GLN A 1 90 ? 18.307 -23.819 8.352 1.00 40.97 90 GLN A C 1
ATOM 740 O O . GLN A 1 90 ? 18.140 -23.914 9.562 1.00 40.97 90 GLN A O 1
ATOM 745 N N . GLU A 1 91 ? 17.604 -24.520 7.467 1.00 33.53 91 GLU A N 1
ATOM 746 C CA . GLU A 1 91 ? 17.576 -25.983 7.420 1.00 33.53 91 GLU A CA 1
ATOM 747 C C . GLU A 1 91 ? 16.488 -26.519 6.477 1.00 33.53 91 GLU A C 1
ATOM 749 O O . GLU A 1 91 ? 15.326 -26.122 6.518 1.00 33.53 91 GLU A O 1
ATOM 754 N N . ALA A 1 92 ? 16.937 -27.498 5.690 1.00 29.91 92 ALA A N 1
ATOM 755 C CA . ALA A 1 92 ? 16.199 -28.621 5.126 1.00 29.91 92 ALA A CA 1
ATOM 756 C C . ALA A 1 92 ? 15.195 -28.358 3.990 1.00 29.91 92 ALA A C 1
ATOM 758 O O . ALA A 1 92 ? 14.001 -28.139 4.181 1.00 29.91 92 ALA A O 1
ATOM 759 N N . SER A 1 93 ? 15.722 -28.550 2.778 1.00 42.25 93 SER A N 1
ATOM 760 C CA . SER A 1 93 ? 15.191 -29.446 1.747 1.00 42.25 93 SER A CA 1
ATOM 761 C C . SER A 1 93 ? 13.820 -30.056 2.034 1.00 42.25 93 SER A C 1
ATOM 763 O O . SER A 1 93 ? 13.731 -30.989 2.832 1.00 42.25 93 SER A O 1
ATOM 765 N N . ARG A 1 94 ? 12.801 -29.641 1.274 1.00 32.44 94 ARG A N 1
ATOM 766 C CA . ARG A 1 94 ? 11.816 -30.562 0.693 1.00 32.44 94 ARG A CA 1
ATOM 767 C C . ARG A 1 94 ? 11.385 -30.065 -0.679 1.00 32.44 94 ARG A C 1
ATOM 769 O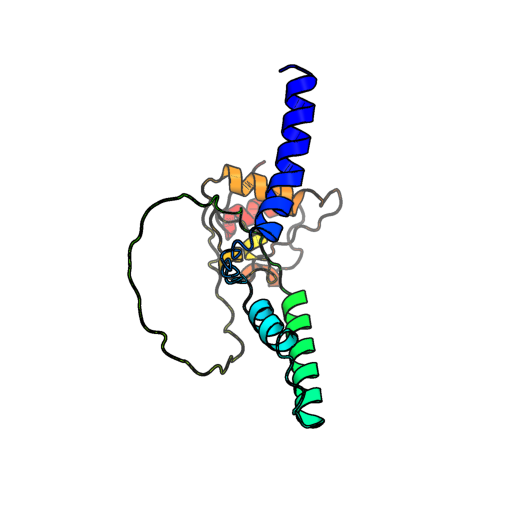 O . ARG A 1 94 ? 10.860 -28.968 -0.833 1.00 32.44 94 ARG A O 1
ATOM 776 N N . GLU A 1 95 ? 11.660 -30.919 -1.650 1.00 32.72 95 GLU A N 1
ATOM 777 C CA . GLU A 1 95 ? 11.163 -30.890 -3.013 1.00 32.72 95 GLU A CA 1
ATOM 778 C C . GLU A 1 95 ? 9.630 -30.912 -3.017 1.00 32.72 95 GLU A C 1
ATOM 780 O O . GLU A 1 95 ? 9.016 -31.778 -2.396 1.00 32.72 95 GLU A O 1
ATOM 785 N N . SER A 1 96 ? 9.018 -30.001 -3.770 1.00 31.45 96 SER A N 1
ATOM 786 C CA . SER A 1 96 ? 7.906 -30.351 -4.657 1.00 31.45 96 SER A CA 1
ATOM 787 C C . SER A 1 96 ? 7.707 -29.235 -5.680 1.00 31.45 96 SER A C 1
ATOM 789 O O . SER A 1 96 ? 7.383 -28.102 -5.323 1.00 31.45 96 SER A O 1
ATOM 791 N N . SER A 1 97 ? 7.897 -29.577 -6.951 1.00 36.38 97 SER A N 1
ATOM 792 C CA . SER A 1 97 ? 7.390 -28.817 -8.096 1.00 36.38 97 SER A CA 1
ATOM 793 C C . SER A 1 97 ? 5.849 -28.832 -8.088 1.00 36.38 97 SER A C 1
ATOM 795 O O . SER A 1 97 ? 5.257 -29.750 -7.511 1.00 36.38 97 SER A O 1
ATOM 797 N N . PRO A 1 98 ? 5.184 -27.854 -8.725 1.00 37.97 98 PRO A N 1
ATOM 798 C CA . PRO A 1 98 ? 4.558 -28.226 -9.992 1.00 37.97 98 PRO A CA 1
ATOM 799 C C . PRO A 1 98 ? 4.635 -27.166 -11.104 1.00 37.97 98 PRO A C 1
ATOM 801 O O . PRO A 1 98 ? 4.640 -25.959 -10.870 1.00 37.97 98 PRO A O 1
ATOM 804 N N . GLU A 1 99 ? 4.667 -27.718 -12.317 1.00 27.25 99 GLU A N 1
ATOM 805 C CA . GLU A 1 99 ? 4.405 -27.175 -13.654 1.00 27.25 99 GLU A CA 1
ATOM 806 C C . GLU A 1 99 ? 3.731 -25.799 -13.759 1.00 27.25 99 GLU A C 1
ATOM 808 O O . GLU A 1 99 ? 2.623 -25.548 -13.280 1.00 27.25 99 GLU A O 1
ATOM 813 N N . MET A 1 100 ? 4.402 -24.935 -14.522 1.00 29.52 100 MET A N 1
ATOM 814 C CA . MET A 1 100 ? 3.950 -23.623 -14.958 1.00 29.52 100 MET A CA 1
ATOM 815 C C . MET A 1 100 ? 3.078 -23.782 -16.211 1.00 29.52 100 MET A C 1
ATOM 817 O O . MET A 1 100 ? 3.577 -24.064 -17.297 1.00 29.52 100 MET A O 1
ATOM 821 N N . ALA A 1 101 ? 1.765 -23.612 -16.061 1.00 29.55 101 ALA A N 1
ATOM 822 C CA . ALA A 1 101 ? 0.869 -23.433 -17.196 1.00 29.55 101 ALA A CA 1
ATOM 823 C C . ALA A 1 101 ? 0.926 -21.965 -17.649 1.00 29.55 101 ALA A C 1
ATOM 825 O O . ALA A 1 101 ? 0.440 -21.064 -16.960 1.00 29.55 101 ALA A O 1
ATOM 826 N N . GLU A 1 102 ? 1.519 -21.724 -18.817 1.00 39.44 102 GLU A N 1
ATOM 827 C CA . GLU A 1 102 ? 1.466 -20.438 -19.507 1.00 39.44 102 GLU A CA 1
ATOM 828 C C . GLU A 1 102 ? 0.007 -20.052 -19.784 1.00 39.44 102 GLU A C 1
ATOM 830 O O . GLU A 1 102 ? -0.699 -20.696 -20.559 1.00 39.44 102 GLU A O 1
ATOM 835 N N . SER A 1 103 ? -0.463 -18.972 -19.161 1.00 34.22 103 SER A N 1
ATOM 836 C CA . SER A 1 103 ? -1.748 -18.357 -19.494 1.00 34.22 103 SER A CA 1
ATOM 837 C C . SER A 1 103 ? -1.540 -16.911 -19.926 1.00 34.22 103 SER A C 1
ATOM 839 O O . SER A 1 103 ? -1.242 -16.009 -19.148 1.00 34.22 103 SER A O 1
ATOM 841 N N . LYS A 1 104 ? -1.690 -16.749 -21.239 1.00 34.19 104 LYS A N 1
ATOM 842 C CA . LYS A 1 104 ? -1.767 -15.534 -22.050 1.00 34.19 104 LYS A CA 1
ATOM 843 C C . LYS A 1 104 ? -2.469 -14.377 -21.316 1.00 34.19 104 LYS A C 1
ATOM 845 O O . LYS A 1 104 ? -3.672 -14.420 -21.069 1.00 34.19 104 LYS A O 1
ATOM 850 N N . LEU A 1 105 ? -1.711 -13.323 -21.012 1.00 41.00 105 LEU A N 1
ATOM 851 C CA . LEU A 1 105 ? -2.196 -12.111 -20.350 1.00 41.00 105 LEU A CA 1
ATOM 852 C C . LEU A 1 105 ? -3.092 -11.285 -21.286 1.00 41.00 105 LEU A C 1
ATOM 854 O O . LEU A 1 105 ? -2.613 -10.527 -22.126 1.00 41.00 105 LEU A O 1
ATOM 858 N N . VAL A 1 106 ? -4.404 -11.389 -21.086 1.00 37.16 106 VAL A N 1
ATOM 859 C CA . VAL A 1 106 ? -5.362 -10.322 -21.400 1.00 37.16 106 VAL A CA 1
ATOM 860 C C . VAL A 1 106 ? -5.983 -9.905 -20.072 1.00 37.16 106 VAL A C 1
ATOM 862 O O . VAL A 1 106 ? -6.952 -10.505 -19.614 1.00 37.16 106 VAL A O 1
ATOM 865 N N . LEU A 1 107 ? -5.399 -8.897 -19.423 1.00 39.12 107 LEU A N 1
ATOM 866 C CA . LEU A 1 107 ? -5.979 -8.307 -18.220 1.00 39.12 107 LEU A CA 1
ATOM 867 C C . LEU A 1 107 ? -7.098 -7.352 -18.646 1.00 39.12 107 LEU A C 1
ATOM 869 O O . LEU A 1 107 ? -6.865 -6.197 -19.002 1.00 39.12 107 LEU A O 1
ATOM 873 N N . LYS A 1 108 ? -8.327 -7.878 -18.646 1.00 28.66 108 LYS A N 1
ATOM 874 C CA . LYS A 1 108 ? -9.542 -7.069 -18.489 1.00 28.66 108 LYS A CA 1
ATOM 875 C C . LYS A 1 108 ? -9.440 -6.256 -17.183 1.00 28.66 108 LYS A C 1
ATOM 877 O O . LYS A 1 108 ? -8.730 -6.687 -16.276 1.00 28.66 108 LYS A O 1
ATOM 882 N N . PRO A 1 109 ? -10.153 -5.121 -17.054 1.00 35.00 109 PRO A N 1
ATOM 883 C CA . PRO A 1 109 ? -10.267 -4.429 -15.774 1.00 35.00 109 PRO A CA 1
ATOM 884 C C . PRO A 1 109 ? -10.806 -5.427 -14.745 1.00 35.00 109 PRO A C 1
ATOM 886 O O . PRO A 1 109 ? -11.870 -6.010 -14.970 1.00 35.00 109 PRO A O 1
ATOM 889 N N . GLU A 1 110 ? -10.041 -5.678 -13.683 1.00 42.91 110 GLU A N 1
ATOM 890 C CA . GLU A 1 110 ? -10.439 -6.576 -12.596 1.00 42.91 110 GLU A CA 1
ATOM 891 C C . GLU A 1 110 ? -11.843 -6.182 -12.090 1.00 42.91 110 GLU A C 1
ATOM 893 O O . GLU A 1 110 ? -12.122 -4.984 -11.938 1.00 42.91 110 GLU A O 1
ATOM 898 N N . PRO A 1 111 ? -12.756 -7.148 -11.864 1.00 42.88 111 PRO A N 1
ATOM 899 C CA . PRO A 1 111 ? -14.089 -6.855 -11.354 1.00 42.88 111 PRO A CA 1
ATOM 900 C C . PRO A 1 111 ? -13.959 -6.190 -9.986 1.00 42.88 111 PRO A C 1
ATOM 902 O O . PRO A 1 111 ? -13.073 -6.562 -9.222 1.00 42.88 111 PRO A O 1
ATOM 905 N N . PHE A 1 112 ? -14.855 -5.250 -9.668 1.00 47.44 112 PHE A N 1
ATOM 906 C CA . PHE A 1 112 ? -15.004 -4.656 -8.334 1.00 47.44 112 PHE A CA 1
ATOM 907 C C . PHE A 1 112 ? -14.736 -5.701 -7.238 1.00 47.44 112 PHE A C 1
ATOM 909 O O . PHE A 1 112 ? -15.555 -6.592 -6.988 1.00 47.44 112 PHE A O 1
ATOM 916 N N . GLU A 1 113 ? -13.545 -5.630 -6.636 1.00 56.69 113 GLU A N 1
ATOM 917 C CA . GLU A 1 113 ? -13.101 -6.604 -5.648 1.00 56.69 113 GLU A CA 1
ATOM 918 C C . GLU A 1 113 ? -14.013 -6.473 -4.425 1.00 56.69 113 GLU A C 1
ATOM 920 O O . GLU A 1 113 ? -13.966 -5.479 -3.701 1.00 56.69 113 GLU A O 1
ATOM 925 N N . ASN A 1 114 ? -14.880 -7.463 -4.211 1.00 60.31 114 ASN A N 1
ATOM 926 C CA . ASN A 1 114 ? -15.762 -7.504 -3.051 1.00 60.31 114 ASN A CA 1
ATOM 927 C C . ASN A 1 114 ? -14.912 -7.793 -1.805 1.00 60.31 114 ASN A C 1
ATOM 929 O O . ASN A 1 114 ? -14.496 -8.930 -1.561 1.00 60.31 114 ASN A O 1
ATOM 933 N N . PHE A 1 115 ? -14.617 -6.750 -1.031 1.00 64.94 115 PHE A N 1
ATOM 934 C CA . PHE A 1 115 ? -14.065 -6.892 0.312 1.00 64.94 115 PHE A CA 1
ATOM 935 C C . PHE A 1 115 ? -15.214 -7.196 1.269 1.00 64.94 115 PHE A C 1
ATOM 937 O O . PHE A 1 115 ? -16.231 -6.519 1.194 1.00 64.94 115 PHE A O 1
ATOM 944 N N . PRO A 1 116 ? -15.087 -8.190 2.163 1.00 73.06 116 PRO A N 1
ATOM 945 C CA . PRO A 1 116 ? -16.151 -8.478 3.109 1.00 73.06 116 PRO A CA 1
ATOM 946 C C . PRO A 1 116 ? -16.363 -7.277 4.035 1.00 73.06 116 PRO A C 1
ATOM 948 O O . PRO A 1 116 ? -15.425 -6.859 4.715 1.00 73.06 116 PRO A O 1
ATOM 951 N N . LEU A 1 117 ? -17.602 -6.775 4.091 1.00 72.94 117 LEU A N 1
ATOM 952 C CA . LEU A 1 117 ? -18.010 -5.697 4.995 1.00 72.94 117 LEU A CA 1
ATOM 953 C C . LEU A 1 117 ? -17.601 -5.987 6.450 1.00 72.94 117 LEU A C 1
ATOM 955 O O . LEU A 1 117 ? -17.100 -5.104 7.147 1.00 72.94 117 LEU A O 1
ATOM 959 N N . LEU A 1 118 ? -17.773 -7.238 6.888 1.00 77.12 118 LEU A N 1
ATOM 960 C CA . LEU A 1 118 ? -17.333 -7.711 8.196 1.00 77.12 118 LEU A CA 1
ATOM 961 C C . LEU A 1 118 ? -15.867 -8.139 8.148 1.00 77.12 118 LEU A C 1
ATOM 963 O O . LEU A 1 118 ? -15.504 -9.142 7.527 1.00 77.12 118 LEU A O 1
ATOM 967 N N . LEU A 1 119 ? -15.030 -7.402 8.870 1.00 81.00 119 LEU A N 1
ATOM 968 C CA . LEU A 1 119 ? -13.612 -7.692 8.989 1.00 81.00 119 LEU A CA 1
ATOM 969 C C . LEU A 1 119 ? -13.331 -8.602 10.186 1.00 81.00 119 LEU A C 1
ATOM 971 O O . LEU A 1 119 ? -14.003 -8.585 11.217 1.00 81.00 119 LEU A O 1
ATOM 975 N N . GLY A 1 120 ? -12.275 -9.403 10.072 1.00 80.38 120 GLY A N 1
ATOM 976 C CA . GLY A 1 120 ? -11.752 -10.151 11.207 1.00 80.38 120 GLY A CA 1
ATOM 977 C C . GLY A 1 120 ? -11.202 -9.207 12.281 1.00 80.38 120 GLY A C 1
ATOM 978 O O . GLY A 1 120 ? -10.594 -8.188 11.970 1.00 80.38 120 GLY A O 1
ATOM 979 N N . LYS A 1 121 ? -11.306 -9.597 13.559 1.00 82.62 121 LYS A N 1
ATOM 980 C CA . LYS A 1 121 ? -10.815 -8.815 14.719 1.00 82.62 121 LYS A CA 1
ATOM 981 C C . LYS A 1 121 ? -9.331 -8.418 14.640 1.00 82.62 121 LYS A C 1
ATOM 983 O O . LYS A 1 121 ? -8.886 -7.534 15.361 1.00 82.62 121 LYS A O 1
ATOM 988 N N . THR A 1 122 ? -8.549 -9.105 13.808 1.00 86.06 122 THR A N 1
ATOM 989 C CA . THR A 1 122 ? -7.123 -8.846 13.577 1.00 86.06 122 THR A CA 1
ATOM 990 C C . THR A 1 122 ? -6.838 -8.253 12.199 1.00 86.06 122 THR A C 1
ATOM 992 O O . THR A 1 122 ? -5.709 -8.354 11.730 1.00 86.06 122 THR A O 1
ATOM 995 N N . GLN A 1 123 ? -7.822 -7.667 11.521 1.00 88.62 123 GLN A N 1
ATOM 996 C CA . GLN A 1 123 ? -7.637 -6.937 10.265 1.00 88.62 123 GLN A CA 1
ATOM 997 C C . GLN A 1 123 ? -7.717 -5.430 10.515 1.00 88.62 123 GLN A C 1
ATOM 999 O O . GLN A 1 123 ? -8.431 -4.968 11.399 1.00 88.62 123 GLN A O 1
ATOM 1004 N N . CYS A 1 124 ? -6.948 -4.664 9.742 1.00 87.69 124 CYS A N 1
ATOM 1005 C CA . CYS A 1 124 ? -6.896 -3.209 9.858 1.00 87.69 124 CYS A CA 1
ATOM 1006 C C . CYS A 1 124 ? -7.851 -2.572 8.841 1.00 87.69 124 CYS A C 1
ATOM 1008 O O . CYS A 1 124 ? -7.644 -2.718 7.636 1.00 87.69 124 CYS A O 1
ATOM 1010 N N . ILE A 1 125 ? -8.850 -1.823 9.321 1.00 85.12 125 ILE A N 1
ATOM 1011 C CA . ILE A 1 125 ? -9.842 -1.133 8.477 1.00 85.12 125 ILE A CA 1
ATOM 1012 C C . ILE A 1 125 ? -9.198 -0.150 7.485 1.00 85.12 125 ILE A C 1
ATOM 1014 O O . ILE A 1 125 ? -9.612 -0.061 6.332 1.00 85.12 125 ILE A O 1
ATOM 1018 N N . PHE A 1 126 ? -8.128 0.535 7.897 1.00 84.81 126 PHE A N 1
ATOM 1019 C CA . PHE A 1 126 ? -7.412 1.486 7.047 1.00 84.81 126 PHE A CA 1
ATOM 1020 C C . PHE A 1 126 ? -6.635 0.791 5.927 1.00 84.81 126 PHE A C 1
ATOM 1022 O O . PHE A 1 126 ? -6.655 1.262 4.795 1.00 84.81 126 PHE A O 1
ATOM 1029 N N . CYS A 1 127 ? -5.982 -0.340 6.221 1.00 86.94 127 CYS A N 1
ATOM 1030 C CA . CYS A 1 127 ? -5.282 -1.132 5.207 1.00 86.94 127 CYS A CA 1
ATOM 1031 C C . CYS A 1 127 ? -6.257 -1.761 4.213 1.00 86.94 127 CYS A C 1
ATOM 1033 O O . CYS A 1 127 ? -5.967 -1.785 3.024 1.00 86.94 127 CYS A O 1
ATOM 1035 N N . VAL A 1 128 ? -7.415 -2.243 4.677 1.00 86.38 128 VAL A N 1
ATOM 1036 C CA . VAL A 1 128 ? -8.455 -2.778 3.786 1.00 86.38 128 VAL A CA 1
ATOM 1037 C C . VAL A 1 128 ? -8.938 -1.705 2.819 1.00 86.38 128 VAL A C 1
ATOM 1039 O O . VAL A 1 128 ? -9.186 -2.014 1.662 1.00 86.38 128 VAL A O 1
ATOM 1042 N N . GLY A 1 129 ? -9.027 -0.450 3.253 1.00 80.38 129 GLY A N 1
ATOM 1043 C CA . GLY A 1 129 ? -9.413 0.675 2.405 1.00 80.38 129 GLY A CA 1
ATOM 1044 C C . GLY A 1 129 ? -8.324 1.237 1.488 1.00 80.38 129 GLY A C 1
ATOM 1045 O O . GLY A 1 129 ? -8.622 2.048 0.615 1.00 80.38 129 GLY A O 1
ATOM 1046 N N . ASP A 1 130 ? -7.060 0.849 1.668 1.00 81.88 130 ASP A N 1
ATOM 1047 C CA . ASP A 1 130 ? -5.948 1.449 0.929 1.00 81.88 130 ASP A CA 1
ATOM 1048 C C . ASP A 1 130 ? -5.777 0.789 -0.445 1.00 81.88 130 ASP A C 1
ATOM 1050 O O . ASP A 1 130 ? -5.158 -0.266 -0.580 1.00 81.88 130 ASP A O 1
ATOM 1054 N N . VAL A 1 131 ? -6.320 1.435 -1.479 1.00 77.88 131 VAL A N 1
ATOM 1055 C CA . VAL A 1 131 ? -6.269 0.972 -2.879 1.00 77.88 131 VAL A CA 1
ATOM 1056 C C . VAL A 1 131 ? -4.836 0.890 -3.419 1.00 77.88 131 VAL A C 1
ATOM 1058 O O . VAL A 1 131 ? -4.580 0.209 -4.406 1.00 77.88 131 VAL A O 1
ATOM 1061 N N . ARG A 1 132 ? -3.881 1.561 -2.764 1.00 78.00 132 ARG A N 1
ATOM 1062 C CA . ARG A 1 132 ? -2.464 1.519 -3.142 1.00 78.00 132 ARG A CA 1
ATOM 1063 C C . ARG A 1 132 ? -1.801 0.204 -2.739 1.00 78.00 132 ARG A C 1
ATOM 1065 O O . ARG A 1 132 ? -0.730 -0.125 -3.241 1.00 78.00 132 ARG A O 1
ATOM 1072 N N . LEU A 1 133 ? -2.388 -0.531 -1.797 1.00 80.38 133 LEU A N 1
ATOM 1073 C CA . LEU A 1 133 ? -1.885 -1.824 -1.352 1.00 80.38 133 LEU A CA 1
ATOM 1074 C C . LEU A 1 133 ? -2.425 -2.949 -2.242 1.00 80.38 133 LEU A C 1
ATOM 1076 O O . LEU A 1 133 ? -3.566 -2.912 -2.697 1.00 80.38 133 LEU A O 1
ATOM 1080 N N . THR A 1 134 ? -1.633 -4.007 -2.421 1.00 77.56 134 THR A N 1
ATOM 1081 C CA . THR A 1 134 ? -2.113 -5.233 -3.079 1.00 77.56 134 THR A CA 1
ATOM 1082 C C . THR A 1 134 ? -3.243 -5.874 -2.276 1.00 77.56 134 THR A C 1
ATOM 1084 O O . THR A 1 134 ? -3.275 -5.762 -1.047 1.00 77.56 134 THR A O 1
ATOM 1087 N N . ARG A 1 135 ? -4.139 -6.627 -2.928 1.00 76.81 135 ARG A N 1
ATOM 1088 C CA . ARG A 1 135 ? -5.240 -7.343 -2.255 1.00 76.81 135 ARG A CA 1
ATOM 1089 C C . ARG A 1 135 ? -4.766 -8.167 -1.051 1.00 76.81 135 ARG A C 1
ATOM 1091 O O . ARG A 1 135 ? -5.373 -8.119 0.019 1.00 76.81 135 ARG A O 1
ATOM 1098 N N . ALA A 1 136 ? -3.638 -8.867 -1.189 1.00 76.56 136 ALA A N 1
ATOM 1099 C CA . ALA A 1 136 ? -3.040 -9.646 -0.105 1.00 76.56 136 ALA A CA 1
ATOM 1100 C C . ALA A 1 136 ? -2.599 -8.770 1.083 1.00 76.56 136 ALA A C 1
ATOM 1102 O O . ALA A 1 136 ? -2.809 -9.138 2.240 1.00 76.56 136 ALA A O 1
ATOM 1103 N N . ALA A 1 137 ? -2.022 -7.594 0.815 1.00 81.19 137 ALA A N 1
ATOM 1104 C CA . ALA A 1 137 ? -1.631 -6.642 1.850 1.00 81.19 137 ALA A CA 1
ATOM 1105 C C . ALA A 1 137 ? -2.847 -5.968 2.511 1.00 81.19 137 ALA A C 1
ATOM 1107 O O . ALA A 1 137 ? -2.857 -5.818 3.735 1.00 81.19 137 ALA A O 1
ATOM 1108 N N . ARG A 1 138 ? -3.889 -5.637 1.734 1.00 83.50 138 ARG A N 1
ATOM 1109 C CA . ARG A 1 138 ? -5.164 -5.080 2.222 1.00 83.50 138 ARG A CA 1
ATOM 1110 C C . ARG A 1 138 ? -5.873 -6.044 3.172 1.00 83.50 138 ARG A C 1
ATOM 1112 O O . ARG A 1 138 ? -6.310 -5.647 4.245 1.00 83.50 138 ARG A O 1
ATOM 1119 N N . MET A 1 139 ? -5.926 -7.331 2.818 1.00 82.06 139 MET A N 1
ATOM 1120 C CA . MET A 1 139 ? -6.581 -8.377 3.618 1.00 82.06 139 MET A CA 1
ATOM 1121 C C . MET A 1 139 ? -5.689 -8.995 4.706 1.00 82.06 139 MET A C 1
ATOM 1123 O O . MET A 1 139 ? -6.113 -9.942 5.384 1.00 82.06 139 MET A O 1
ATOM 1127 N N . ARG A 1 140 ? -4.464 -8.485 4.895 1.00 84.00 140 ARG A N 1
ATOM 1128 C CA . ARG A 1 140 ? -3.487 -9.053 5.828 1.00 84.00 140 ARG A CA 1
ATOM 1129 C C . ARG A 1 140 ? -4.058 -9.140 7.244 1.00 84.00 140 ARG A C 1
ATOM 1131 O O . ARG A 1 140 ? -4.501 -8.151 7.826 1.00 84.00 140 ARG A O 1
ATOM 1138 N N . LYS A 1 141 ? -3.958 -10.331 7.832 1.00 87.50 141 LYS A N 1
ATOM 1139 C CA . LYS A 1 141 ? -4.318 -10.590 9.229 1.00 87.50 141 LYS A CA 1
ATOM 1140 C C . LYS A 1 141 ? -3.092 -10.445 10.123 1.00 87.50 141 LYS A C 1
ATOM 1142 O O . LYS A 1 141 ? -2.005 -10.923 9.801 1.00 87.50 141 LYS A O 1
ATOM 1147 N N . PHE A 1 142 ? -3.258 -9.783 11.258 1.00 87.31 142 PHE A N 1
ATOM 1148 C CA . PHE A 1 142 ? -2.247 -9.748 12.307 1.00 87.31 142 PHE A CA 1
ATOM 1149 C C . PHE A 1 142 ? -2.371 -10.988 13.194 1.00 87.31 142 PHE A C 1
ATOM 1151 O O . PHE A 1 142 ? -3.453 -11.552 13.351 1.00 87.31 142 PHE A O 1
ATOM 1158 N N . LYS A 1 143 ? -1.2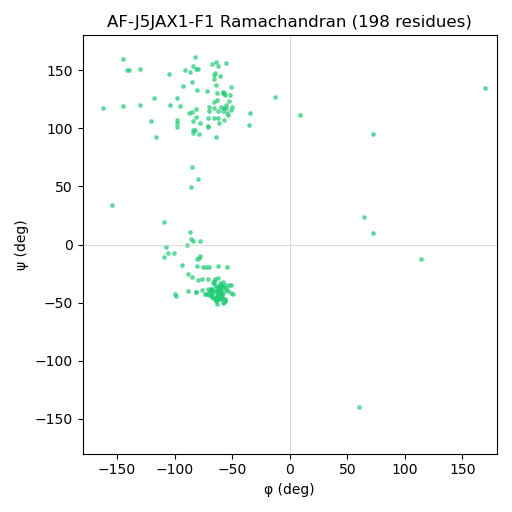60 -11.388 13.824 1.00 86.75 143 LYS A N 1
ATOM 1159 C CA . LYS A 1 143 ? -1.250 -12.515 14.772 1.00 86.75 143 LYS A CA 1
ATOM 1160 C C . LYS A 1 143 ? -2.070 -12.227 16.035 1.00 86.75 143 LYS A C 1
ATOM 1162 O O . LYS A 1 143 ? -2.620 -13.145 16.627 1.00 86.75 143 LYS A O 1
ATOM 1167 N N . ARG A 1 144 ? -2.118 -10.963 16.471 1.00 87.31 144 ARG A N 1
ATOM 1168 C CA . ARG A 1 144 ? -2.786 -10.512 17.701 1.00 87.31 144 ARG A CA 1
ATOM 1169 C C . ARG A 1 144 ? -3.498 -9.186 17.458 1.00 87.31 144 ARG A C 1
ATOM 1171 O O . ARG A 1 144 ? -3.024 -8.378 16.660 1.00 87.31 144 ARG A O 1
ATOM 1178 N N . VAL A 1 145 ? -4.594 -8.957 18.182 1.00 86.44 145 VAL A N 1
ATOM 1179 C CA . VAL A 1 145 ? -5.351 -7.692 18.139 1.00 86.44 145 VAL A CA 1
ATOM 1180 C C . VAL A 1 145 ? -4.479 -6.524 18.602 1.00 86.44 145 VAL A C 1
ATOM 1182 O O . VAL A 1 145 ? -4.495 -5.478 17.968 1.00 86.44 145 VAL A O 1
ATOM 1185 N N . SER A 1 146 ? -3.644 -6.719 19.630 1.00 87.44 146 SER A N 1
ATOM 1186 C CA . SER A 1 146 ? -2.709 -5.689 20.104 1.00 87.44 146 SER A CA 1
ATOM 1187 C C . SER A 1 146 ? -1.786 -5.188 18.992 1.00 87.44 146 SER A C 1
ATOM 1189 O O . SER A 1 146 ? -1.740 -3.994 18.746 1.00 87.44 146 SER A O 1
ATOM 1191 N N . HIS A 1 147 ? -1.159 -6.092 18.233 1.00 89.56 147 HIS A N 1
ATOM 1192 C CA . HIS A 1 147 ? -0.272 -5.711 17.126 1.00 89.56 147 HIS A CA 1
ATOM 1193 C C . HIS A 1 147 ? -1.022 -5.006 15.985 1.00 89.56 147 HIS A C 1
ATOM 1195 O O . HIS A 1 147 ? -0.439 -4.186 15.278 1.00 89.56 147 HIS A O 1
ATOM 1201 N N . MET A 1 148 ? -2.296 -5.354 15.766 1.00 90.88 148 MET A N 1
ATOM 1202 C CA . MET A 1 148 ? -3.147 -4.645 14.809 1.00 90.88 148 MET A CA 1
ATOM 1203 C C . MET A 1 148 ? -3.393 -3.209 15.282 1.00 90.88 148 MET A C 1
ATOM 1205 O O . MET A 1 148 ? -3.203 -2.282 14.498 1.00 90.88 148 MET A O 1
ATOM 1209 N N . MET A 1 149 ? -3.717 -3.021 16.562 1.00 88.06 149 MET A N 1
ATOM 1210 C CA . MET A 1 149 ? -3.926 -1.693 17.141 1.00 88.06 149 MET A CA 1
ATOM 1211 C C . MET A 1 149 ? -2.654 -0.844 17.122 1.00 88.06 149 MET A C 1
ATOM 1213 O O . MET A 1 149 ? -2.694 0.286 16.645 1.00 88.06 149 MET A O 1
ATOM 1217 N N . ASP A 1 150 ? -1.514 -1.413 17.522 1.00 89.81 150 ASP A N 1
ATOM 1218 C CA . ASP A 1 150 ? -0.223 -0.718 17.494 1.00 89.81 150 ASP A CA 1
ATOM 1219 C C . ASP A 1 150 ? 0.120 -0.258 16.069 1.00 89.81 150 ASP A C 1
ATOM 1221 O O . ASP A 1 150 ? 0.693 0.813 15.867 1.00 89.81 150 ASP A O 1
ATOM 1225 N N . HIS A 1 151 ? -0.242 -1.050 15.055 1.00 89.94 151 HIS A N 1
ATOM 1226 C CA . HIS A 1 151 ? -0.095 -0.652 13.661 1.00 89.94 151 HIS A CA 1
ATOM 1227 C C . HIS A 1 151 ? -1.032 0.497 13.282 1.00 89.94 151 HIS A C 1
ATOM 1229 O O . HIS A 1 151 ? -0.577 1.434 12.632 1.00 89.94 151 HIS A O 1
ATOM 1235 N N . VAL A 1 152 ? -2.309 0.452 13.674 1.00 86.19 152 VAL A N 1
ATOM 1236 C CA . VAL A 1 152 ? -3.255 1.548 13.407 1.00 86.19 152 VAL A CA 1
ATOM 1237 C C . VAL A 1 152 ? -2.732 2.860 13.989 1.00 86.19 152 VAL A C 1
ATOM 1239 O O . VAL A 1 152 ? -2.624 3.853 13.269 1.00 86.19 152 VAL A O 1
ATOM 1242 N N . GLU A 1 153 ? -2.320 2.847 15.252 1.00 84.81 153 GLU A N 1
ATOM 1243 C CA . GLU A 1 153 ? -1.826 4.031 15.955 1.00 84.81 153 GLU A CA 1
ATOM 1244 C C . GLU A 1 153 ? -0.517 4.557 15.348 1.00 84.81 153 GLU A C 1
ATOM 1246 O O . GLU A 1 153 ? -0.396 5.746 15.059 1.00 84.81 153 GLU A O 1
ATOM 1251 N N . ASN A 1 154 ? 0.456 3.682 15.077 1.00 85.06 154 ASN A N 1
ATOM 1252 C CA . ASN A 1 154 ? 1.769 4.111 14.589 1.00 85.06 154 ASN A CA 1
ATOM 1253 C C . ASN A 1 154 ? 1.818 4.432 13.091 1.00 85.06 154 ASN A C 1
ATOM 1255 O O . ASN A 1 154 ? 2.646 5.247 12.679 1.00 85.06 154 ASN A O 1
ATOM 1259 N N . VAL A 1 155 ? 0.998 3.771 12.270 1.00 83.94 155 VAL A N 1
ATOM 1260 C CA . VAL A 1 155 ? 1.048 3.899 10.804 1.00 83.94 155 VAL A CA 1
ATOM 1261 C C . VAL A 1 155 ? -0.020 4.845 10.279 1.00 83.94 155 VAL A C 1
ATOM 1263 O O . VAL A 1 155 ? 0.283 5.642 9.392 1.00 83.94 155 VAL A O 1
ATOM 1266 N N . HIS A 1 156 ? -1.245 4.769 10.801 1.00 84.00 156 HIS A N 1
ATOM 1267 C CA . HIS A 1 156 ? -2.371 5.542 10.278 1.00 84.00 156 HIS A CA 1
ATOM 1268 C C . HIS A 1 156 ? -2.633 6.807 11.101 1.00 84.00 156 HIS A C 1
ATOM 1270 O O . HIS A 1 156 ? -2.757 7.877 10.517 1.00 84.00 156 HIS A O 1
ATOM 1276 N N . LEU A 1 157 ? -2.618 6.718 12.434 1.00 78.19 157 LEU A N 1
ATOM 1277 C CA . LEU A 1 157 ? -3.006 7.842 13.300 1.00 78.19 157 LEU A CA 1
ATOM 1278 C C . LEU A 1 157 ? -1.834 8.721 13.770 1.00 78.19 157 LEU A C 1
ATOM 1280 O O . LEU A 1 157 ? -2.052 9.858 14.178 1.00 78.19 157 LEU A O 1
ATOM 1284 N N . ARG A 1 158 ? -0.579 8.251 13.686 1.00 76.00 158 ARG A N 1
ATOM 1285 C CA . ARG A 1 158 ? 0.614 8.950 14.223 1.00 76.00 158 ARG A CA 1
ATOM 1286 C C . ARG A 1 158 ? 0.737 10.415 13.782 1.00 76.00 158 ARG A C 1
ATOM 1288 O O . ARG A 1 158 ? 1.228 11.240 14.553 1.00 76.00 158 ARG A O 1
ATOM 1295 N N . HIS A 1 159 ? 0.326 10.729 12.554 1.00 67.50 159 HIS A N 1
ATOM 1296 C CA . HIS A 1 159 ? 0.457 12.064 11.959 1.00 67.50 159 HIS A CA 1
ATOM 1297 C C . HIS A 1 159 ? -0.879 12.819 11.849 1.00 67.50 159 HIS A C 1
ATOM 1299 O O . HIS A 1 159 ? -0.887 13.973 11.431 1.00 67.50 159 HIS A O 1
ATOM 1305 N N . GLU A 1 160 ? -1.999 12.212 12.250 1.00 66.19 160 GLU A N 1
ATOM 1306 C CA . GLU A 1 160 ? -3.323 12.842 12.234 1.00 66.19 160 GLU A CA 1
ATOM 1307 C C . GLU A 1 160 ? -3.537 13.654 13.523 1.00 66.19 160 GLU A C 1
ATOM 1309 O O . GLU A 1 160 ? -4.350 13.321 14.380 1.00 66.19 160 GLU A O 1
ATOM 1314 N N . LYS A 1 161 ? -2.766 14.734 13.699 1.00 54.38 161 LYS A N 1
ATOM 1315 C CA . LYS A 1 161 ? -2.926 15.647 14.841 1.00 54.38 161 LYS A CA 1
ATOM 1316 C C . LYS A 1 161 ? -3.758 16.866 14.441 1.00 54.38 161 LYS A C 1
ATOM 1318 O O . LYS A 1 161 ? -3.241 17.805 13.849 1.00 54.38 161 LYS A O 1
ATOM 1323 N N . GLY A 1 162 ? -5.040 16.855 14.807 1.00 56.41 162 GLY A N 1
ATOM 1324 C CA . GLY A 1 162 ? -5.774 18.086 15.134 1.00 56.41 162 GLY A CA 1
ATOM 1325 C C . GLY A 1 162 ? -6.929 18.519 14.227 1.00 56.41 162 GLY A C 1
ATOM 1326 O O . GLY A 1 162 ? -7.682 19.376 14.659 1.00 56.41 162 GLY A O 1
ATOM 1327 N N . ASN A 1 163 ? -7.115 17.951 13.030 1.00 51.12 163 ASN A N 1
ATOM 1328 C CA . ASN A 1 163 ? -8.241 18.292 12.130 1.00 51.12 163 ASN A CA 1
ATOM 1329 C C . ASN A 1 163 ? -8.609 17.135 11.176 1.00 51.12 163 ASN A C 1
ATOM 1331 O O . ASN A 1 163 ? -8.961 17.341 10.014 1.00 51.12 163 ASN A O 1
ATOM 1335 N N . ALA A 1 164 ? -8.471 15.891 11.637 1.00 61.44 164 ALA A N 1
ATOM 1336 C CA . ALA A 1 164 ? -8.788 14.733 10.810 1.00 61.44 164 ALA A CA 1
ATOM 1337 C C . ALA A 1 164 ? -10.307 14.640 10.608 1.00 61.44 164 ALA A C 1
ATOM 1339 O O . ALA A 1 164 ? -11.059 14.423 11.557 1.00 61.44 164 ALA A O 1
ATOM 1340 N N . ARG A 1 165 ? -10.765 14.806 9.363 1.00 68.38 165 ARG A N 1
ATOM 1341 C CA . ARG A 1 165 ? -12.119 14.398 8.974 1.00 68.38 165 ARG A CA 1
ATOM 1342 C C . ARG A 1 165 ? -12.164 12.878 9.091 1.00 68.38 165 ARG A C 1
ATOM 1344 O O . ARG A 1 165 ? -11.338 12.188 8.491 1.00 68.38 165 ARG A O 1
ATOM 1351 N N . PHE A 1 166 ? -13.080 12.359 9.899 1.00 74.12 166 PHE A N 1
ATOM 1352 C CA . PHE A 1 166 ? -13.198 10.922 10.089 1.00 74.12 166 PHE A CA 1
ATOM 1353 C C . PHE A 1 166 ? -13.927 10.333 8.884 1.00 74.12 166 PHE A C 1
ATOM 1355 O O . PHE A 1 166 ? -15.132 10.485 8.731 1.00 74.12 166 PHE A O 1
ATOM 1362 N N . VAL A 1 167 ? -13.185 9.670 8.001 1.00 78.44 167 VAL A N 1
ATOM 1363 C CA . VAL A 1 167 ? -13.758 9.007 6.825 1.00 78.44 167 VAL A CA 1
ATOM 1364 C C . VAL A 1 167 ? -13.481 7.523 6.919 1.00 78.44 167 VAL A C 1
ATOM 1366 O O . VAL A 1 167 ? -12.330 7.096 7.063 1.00 78.44 167 VAL A O 1
ATOM 1369 N N . CYS A 1 168 ? -14.536 6.719 6.812 1.00 82.88 168 CYS A N 1
ATOM 1370 C CA . CYS A 1 168 ? -14.359 5.289 6.645 1.00 82.88 168 CYS A CA 1
ATOM 1371 C C . CYS A 1 168 ? -13.798 5.017 5.246 1.00 82.88 168 CYS A C 1
ATOM 1373 O O . CYS A 1 168 ? -14.430 5.316 4.238 1.00 82.88 168 CYS A O 1
ATOM 1375 N N . ARG A 1 169 ? -12.595 4.439 5.184 1.00 77.88 169 ARG A N 1
ATOM 1376 C CA . ARG A 1 169 ? -11.921 4.121 3.915 1.00 77.88 169 ARG A CA 1
ATOM 1377 C C . ARG A 1 169 ? -12.366 2.781 3.317 1.00 77.88 169 ARG A C 1
ATOM 1379 O O . ARG A 1 169 ? -11.810 2.364 2.309 1.00 77.88 169 ARG A O 1
ATOM 1386 N N . HIS A 1 170 ? -13.327 2.082 3.926 1.00 81.31 170 HIS A N 1
ATOM 1387 C CA . HIS A 1 170 ? -13.829 0.821 3.382 1.00 81.31 170 HIS A CA 1
ATOM 1388 C C . HIS A 1 170 ? -14.508 1.059 2.020 1.00 81.31 170 HIS A C 1
ATOM 1390 O O . HIS A 1 170 ? -15.290 2.004 1.923 1.00 81.31 170 HIS A O 1
ATOM 1396 N N . PRO A 1 171 ? -14.284 0.213 0.994 1.00 77.25 171 PRO A N 1
ATOM 1397 C CA . PRO A 1 171 ? -14.887 0.397 -0.332 1.00 77.25 171 PRO A CA 1
ATOM 1398 C C . PRO A 1 171 ? -16.412 0.546 -0.290 1.00 77.25 171 PRO A C 1
ATOM 1400 O O . PRO A 1 171 ? -16.974 1.413 -0.951 1.00 77.25 171 PRO A O 1
ATOM 1403 N N . GLU A 1 172 ? -17.080 -0.236 0.562 1.00 78.75 172 GLU A N 1
ATOM 1404 C CA . GLU A 1 172 ? -18.533 -0.141 0.744 1.00 78.75 172 GLU A CA 1
ATOM 1405 C C . GLU A 1 172 ? -18.977 1.104 1.518 1.00 78.75 172 GLU A C 1
ATOM 1407 O O . GLU A 1 172 ? -20.122 1.495 1.389 1.00 78.75 172 GLU A O 1
ATOM 1412 N N . CYS A 1 173 ? -18.107 1.767 2.281 1.00 80.25 173 CYS A N 1
ATOM 1413 C CA . CYS A 1 173 ? -18.451 2.984 3.029 1.00 80.25 173 CYS A CA 1
ATOM 1414 C C . CYS A 1 173 ? -17.969 4.264 2.328 1.00 80.25 173 CYS A C 1
ATOM 1416 O O . CYS A 1 173 ? -18.329 5.362 2.745 1.00 80.25 173 CYS A O 1
ATOM 1418 N N . GLN A 1 174 ? -17.189 4.142 1.248 1.00 75.88 174 GLN A N 1
ATOM 1419 C CA . GLN A 1 174 ? -16.605 5.272 0.524 1.00 75.88 174 GLN A CA 1
ATOM 1420 C C . GLN A 1 174 ? -17.671 6.220 -0.048 1.00 75.88 174 GLN A C 1
ATOM 1422 O O . GLN A 1 174 ? -17.466 7.431 -0.079 1.00 75.88 174 GLN A O 1
ATOM 1427 N N . HIS A 1 175 ? -18.825 5.683 -0.451 1.00 70.81 175 HIS A N 1
ATOM 1428 C CA . HIS A 1 175 ? -19.943 6.467 -0.982 1.00 70.81 175 HIS A CA 1
ATOM 1429 C C . HIS A 1 175 ? -20.644 7.338 0.076 1.00 70.81 175 HIS A C 1
ATOM 1431 O O . HIS A 1 175 ? -21.321 8.296 -0.283 1.00 70.81 175 HIS A O 1
ATOM 1437 N N . LEU A 1 176 ? -20.475 7.031 1.367 1.00 74.75 176 LEU A N 1
ATOM 1438 C CA . LEU A 1 176 ? -21.085 7.782 2.468 1.00 74.75 176 LEU A CA 1
ATOM 1439 C C . LEU A 1 176 ? -20.309 9.071 2.800 1.00 74.75 176 LEU A C 1
ATOM 1441 O O . LEU A 1 176 ? -20.816 9.924 3.525 1.00 74.75 176 LEU A O 1
ATOM 1445 N N . GLY A 1 177 ? -19.093 9.232 2.265 1.00 70.81 177 GLY A N 1
ATOM 1446 C CA . GLY A 1 177 ? -18.284 10.441 2.424 1.00 70.81 177 GLY A CA 1
ATOM 1447 C C . GLY A 1 177 ? -17.937 10.767 3.882 1.00 70.81 177 GLY A C 1
ATOM 1448 O O . GLY A 1 177 ? -17.625 9.886 4.683 1.00 70.81 177 GLY A O 1
ATOM 1449 N N . ASP A 1 178 ? -17.978 12.056 4.226 1.00 69.88 178 ASP A N 1
ATOM 1450 C CA . ASP A 1 178 ? -17.627 12.589 5.550 1.00 69.88 178 ASP A CA 1
ATOM 1451 C C . ASP A 1 178 ? -18.809 12.558 6.543 1.00 69.88 178 ASP A C 1
ATOM 1453 O O . ASP A 1 178 ? -19.128 13.563 7.178 1.00 69.88 178 ASP A O 1
ATOM 1457 N N . PHE A 1 179 ? -19.500 11.424 6.677 1.00 75.00 179 PHE A N 1
ATOM 1458 C CA . PHE A 1 179 ? -20.679 11.323 7.555 1.00 75.00 179 PHE A CA 1
ATOM 1459 C C . PHE A 1 179 ? -20.340 11.184 9.051 1.00 75.00 179 PHE A C 1
ATOM 1461 O O . PHE A 1 179 ? -21.229 11.256 9.901 1.00 75.00 179 PHE A O 1
ATOM 1468 N N . LEU A 1 180 ? -19.067 10.971 9.398 1.00 78.75 180 LEU A N 1
ATOM 1469 C CA . LEU A 1 180 ? -18.635 10.749 10.777 1.00 78.75 180 LEU A CA 1
ATOM 1470 C C . LEU A 1 180 ? -18.108 12.059 11.368 1.00 78.75 180 LEU A C 1
ATOM 1472 O O . LEU A 1 180 ? -17.023 12.535 11.043 1.00 78.75 180 LEU A O 1
ATOM 1476 N N . THR A 1 181 ? -18.903 12.640 12.262 1.00 74.44 181 THR A N 1
ATOM 1477 C CA . THR A 1 181 ? -18.655 13.963 12.859 1.00 74.44 181 THR A CA 1
ATOM 1478 C C . THR A 1 181 ? -17.641 13.948 14.003 1.00 74.44 181 THR A C 1
ATOM 1480 O O . THR A 1 181 ? -17.102 14.992 14.354 1.00 74.44 181 THR A O 1
ATOM 1483 N N . SER A 1 182 ? -17.382 12.782 14.600 1.00 78.62 182 SER A N 1
ATOM 1484 C CA . SER A 1 182 ? -16.469 12.613 15.736 1.00 78.62 182 SER A CA 1
ATOM 1485 C C . SER A 1 182 ? -15.724 11.282 15.650 1.00 78.62 182 SER A C 1
ATOM 1487 O O . SER A 1 182 ? -16.185 10.329 15.015 1.00 78.62 182 SER A O 1
ATOM 1489 N N . LEU A 1 183 ? -14.596 11.209 16.354 1.00 78.62 183 LEU A N 1
ATOM 1490 C CA . LEU A 1 183 ? -13.793 10.008 16.546 1.00 78.62 183 LEU A CA 1
ATOM 1491 C C . LEU A 1 183 ? -14.626 8.861 17.134 1.00 78.62 183 LEU A C 1
ATOM 1493 O O . LEU A 1 183 ? -14.497 7.721 16.692 1.00 78.62 183 LEU A O 1
ATOM 1497 N N . ASP A 1 184 ? -15.529 9.162 18.067 1.00 81.88 184 ASP A N 1
ATOM 1498 C CA . ASP A 1 184 ? -16.403 8.156 18.680 1.00 81.88 184 ASP A CA 1
ATOM 1499 C C . ASP A 1 184 ? -17.442 7.623 17.693 1.00 81.88 184 ASP A C 1
ATOM 1501 O O . ASP A 1 184 ? -17.686 6.418 17.645 1.00 81.88 184 ASP A O 1
ATOM 1505 N N . HIS A 1 185 ? -18.002 8.486 16.834 1.00 82.94 185 HIS A N 1
ATOM 1506 C CA . HIS A 1 185 ? -18.880 8.044 15.746 1.00 82.94 185 HIS A CA 1
ATOM 1507 C C . HIS A 1 185 ? -18.133 7.113 14.794 1.00 82.94 185 HIS A C 1
ATOM 1509 O O . HIS A 1 185 ? -18.679 6.090 14.384 1.00 82.94 185 HIS A O 1
ATOM 1515 N N . PHE A 1 186 ? -16.872 7.422 14.487 1.00 83.88 186 PHE A N 1
ATOM 1516 C CA . PHE A 1 186 ? -16.032 6.553 13.673 1.00 83.88 186 PHE A CA 1
ATOM 1517 C C . PHE A 1 186 ? -15.753 5.211 14.349 1.00 83.88 186 PHE A C 1
ATOM 1519 O O . PHE A 1 186 ? -15.968 4.172 13.727 1.00 83.88 186 PHE A O 1
ATOM 1526 N N . LYS A 1 187 ? -15.346 5.199 15.622 1.00 83.88 187 LYS A N 1
ATOM 1527 C CA . LYS A 1 187 ? -15.125 3.955 16.376 1.00 83.88 187 LYS A CA 1
ATOM 1528 C C . LYS A 1 187 ? -16.393 3.102 16.435 1.00 83.88 187 LYS A C 1
ATOM 1530 O O . LYS A 1 187 ? -16.327 1.904 16.167 1.00 83.88 187 LYS A O 1
ATOM 1535 N N . ASN A 1 188 ? -17.539 3.725 16.705 1.00 86.12 188 ASN A N 1
ATOM 1536 C CA . ASN A 1 188 ? -18.831 3.050 16.727 1.00 86.12 188 ASN A CA 1
ATOM 1537 C C . ASN A 1 188 ? -19.189 2.477 15.355 1.00 86.12 188 ASN A C 1
ATOM 1539 O O . ASN A 1 188 ? -19.546 1.308 15.279 1.00 86.12 188 ASN A O 1
ATOM 1543 N N . HIS A 1 189 ? -19.032 3.244 14.274 1.00 88.38 189 HIS A N 1
ATOM 1544 C CA . HIS A 1 189 ? -19.254 2.759 12.911 1.00 88.38 189 HIS A CA 1
ATOM 1545 C C . HIS A 1 189 ? -18.357 1.560 12.577 1.00 88.38 189 HIS A C 1
ATOM 1547 O O . HIS A 1 189 ? -18.839 0.542 12.087 1.00 88.38 189 HIS A O 1
ATOM 1553 N N . VAL A 1 190 ? -17.060 1.636 12.887 1.00 85.38 190 VAL A N 1
ATOM 1554 C CA . VAL A 1 190 ? -16.123 0.531 12.637 1.00 85.38 190 VAL A CA 1
ATOM 1555 C C . VAL A 1 190 ? -16.490 -0.711 13.456 1.00 85.38 190 VAL A C 1
ATOM 1557 O O . VAL A 1 190 ? -16.384 -1.833 12.960 1.00 85.38 190 VAL A O 1
ATOM 1560 N N . GLN A 1 191 ? -16.993 -0.537 14.676 1.00 87.31 191 GLN A N 1
ATOM 1561 C CA . 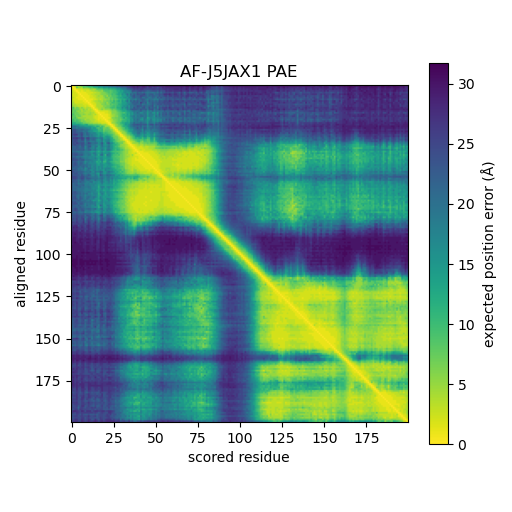GLN A 1 191 ? -17.433 -1.654 15.501 1.00 87.31 191 GLN A CA 1
ATOM 1562 C C . GLN A 1 191 ? -18.756 -2.268 15.019 1.00 87.31 191 GLN A C 1
ATOM 1564 O O . GLN A 1 191 ? -18.867 -3.492 14.996 1.00 87.31 191 GLN A O 1
ATOM 1569 N N . THR A 1 192 ? -19.748 -1.460 14.643 1.00 85.38 192 THR A N 1
ATOM 1570 C CA . THR A 1 192 ? -21.092 -1.940 14.278 1.00 85.38 192 THR A CA 1
ATOM 1571 C C . THR A 1 192 ? -21.169 -2.441 12.843 1.00 85.38 192 THR A C 1
ATOM 1573 O O . THR A 1 192 ? -21.780 -3.477 12.599 1.00 85.38 192 THR A O 1
ATOM 1576 N N . VAL A 1 193 ? -20.530 -1.741 11.904 1.00 84.00 193 VAL A N 1
ATOM 1577 C CA . VAL A 1 193 ? -20.569 -2.065 10.472 1.00 84.00 193 VAL A CA 1
ATOM 1578 C C . VAL A 1 193 ? -19.472 -3.056 10.100 1.00 84.00 193 VAL A C 1
ATOM 1580 O O . VAL A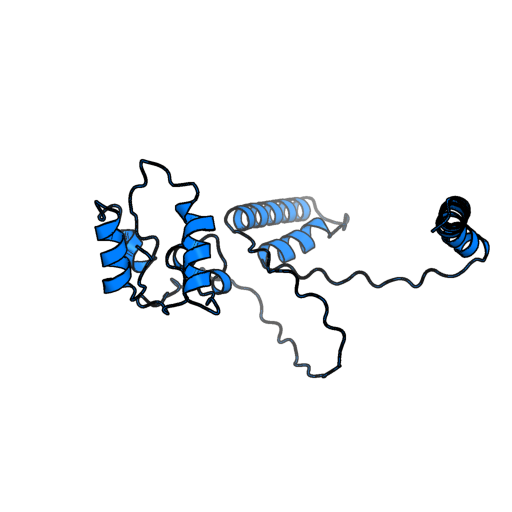 1 193 ? -19.727 -3.988 9.343 1.00 84.00 193 VAL A O 1
ATOM 1583 N N . HIS A 1 194 ? -18.267 -2.897 10.658 1.00 85.06 194 HIS A N 1
ATOM 1584 C CA . HIS A 1 194 ? -17.112 -3.724 10.288 1.00 85.06 194 HIS A CA 1
ATOM 1585 C C . HIS A 1 194 ? -16.718 -4.773 11.335 1.00 85.06 194 HIS A C 1
ATOM 1587 O O . HIS A 1 194 ? -15.858 -5.607 11.055 1.00 85.06 194 HIS A O 1
ATOM 1593 N N . GLY A 1 195 ? -17.325 -4.772 12.529 1.00 82.44 195 GLY A N 1
ATOM 1594 C CA . GLY A 1 195 ? -17.064 -5.769 13.577 1.00 82.44 195 GLY A CA 1
ATOM 1595 C C . GLY A 1 195 ? -15.701 -5.640 14.273 1.00 82.44 195 GLY A C 1
ATOM 1596 O O . GLY A 1 195 ? -15.308 -6.533 15.032 1.00 82.44 195 GLY A O 1
ATOM 1597 N N . VAL A 1 196 ? -14.962 -4.549 14.035 1.00 83.62 196 VAL A N 1
ATOM 1598 C CA . VAL A 1 196 ? -13.620 -4.325 14.598 1.00 83.62 196 VAL A CA 1
ATOM 1599 C C . VAL A 1 196 ? -13.704 -3.320 15.741 1.00 83.62 196 VAL A C 1
ATOM 1601 O O . VAL A 1 196 ? -14.096 -2.174 15.553 1.00 83.62 196 VAL A O 1
ATOM 1604 N N . LYS A 1 197 ? -13.296 -3.735 16.943 1.00 84.75 197 LYS A N 1
ATOM 1605 C CA . LYS A 1 197 ? -13.212 -2.836 18.099 1.00 84.75 197 LYS A CA 1
ATOM 1606 C C . LYS A 1 197 ? -11.846 -2.148 18.120 1.00 84.75 197 LYS A C 1
ATOM 1608 O O . LYS A 1 197 ? -10.831 -2.816 18.317 1.00 84.75 197 LYS A O 1
ATOM 1613 N N . LEU A 1 198 ? -11.832 -0.831 17.918 1.00 82.25 198 LEU A N 1
ATOM 1614 C CA . LEU A 1 198 ? -10.634 -0.003 18.076 1.00 82.25 198 LEU A CA 1
ATOM 1615 C C . LEU A 1 198 ? -10.383 0.300 19.565 1.00 82.25 198 LEU A C 1
ATOM 1617 O O . LEU A 1 198 ? -11.321 0.313 20.361 1.00 82.25 198 LEU A O 1
ATOM 1621 N N . ARG A 1 199 ? -9.114 0.501 19.943 1.00 80.69 199 ARG A N 1
ATOM 1622 C CA . ARG A 1 199 ? -8.703 0.872 21.308 1.00 80.69 199 ARG A CA 1
ATOM 1623 C C . ARG A 1 199 ? -9.238 2.267 21.657 1.00 80.69 199 ARG A C 1
ATOM 1625 O O . ARG A 1 199 ? -9.388 3.116 20.774 1.00 80.69 199 ARG A O 1
ATOM 1632 N N . GLU A 1 200 ? -9.570 2.444 22.932 1.00 64.06 200 GLU A N 1
ATOM 1633 C CA . GLU A 1 200 ? -9.970 3.724 23.530 1.00 64.06 200 GLU A CA 1
ATOM 1634 C C . GLU A 1 200 ? -8.847 4.756 23.436 1.00 64.06 200 GLU A C 1
ATOM 1636 O O . GLU A 1 200 ? -7.700 4.418 23.801 1.00 64.06 200 GLU A O 1
#

Foldseek 3Di:
DDPVVVVVVVVCVVCVVVVCVVVVPDDPPPDDPDDDDPDVLVVVLCVLVVPPDPPDDPVVVVVSVVSNVVSVVLLVLADDDPDDPDDPPDDDDDDDDDDDDDDDDDDDPDPPPDDPQAADQQAAQVLLLRPNYDPCRNNDGDPDSVVSQVCCCVPPVVPVPDDDQQARSHPVRVVVPSPQPDPVSSQVCCCPRHVYHHDD